Protein AF-A0A2A4TUF0-F1 (afdb_monomer)

Sequence (197 aa):
MECTSKSQLRKQFIDKRNCLTALQIAAASKIIAHTITALTAFQQARHIALYWPCNNEINTLDILASALKLNKKCYLPIISPDDSTLIFQEINSLTPNLPKIRRGIPELLHDPQRTRHASELDLVIVPLLAFDANNIRLGMGAGHYDKTFAFKLTKLQATPTLVGIAHQAQYSNDLLPCDPWDIPLDYIITAQGTYSL

pLDDT: mean 91.23, std 11.03, range [44.66, 98.62]

Structure (mmCIF, N/CA/C/O backbone):
data_AF-A0A2A4TUF0-F1
#
_entry.id   AF-A0A2A4TUF0-F1
#
loop_
_atom_site.group_PDB
_atom_site.id
_atom_site.type_symbol
_atom_site.label_atom_id
_atom_site.label_alt_id
_atom_site.label_comp_id
_atom_site.label_asym_id
_atom_site.label_entity_id
_atom_site.label_seq_id
_atom_site.pdbx_PDB_ins_code
_atom_site.Cartn_x
_atom_site.Cartn_y
_atom_site.Cartn_z
_atom_site.occupancy
_atom_site.B_iso_or_equiv
_atom_site.auth_seq_id
_atom_site.auth_comp_id
_atom_site.auth_asym_id
_atom_site.auth_atom_id
_atom_site.pdbx_PDB_model_num
ATOM 1 N N . MET A 1 1 ? -20.318 19.410 15.898 1.00 44.66 1 MET A N 1
ATOM 2 C CA . MET A 1 1 ? -19.395 18.306 15.567 1.00 44.66 1 MET A CA 1
ATOM 3 C C . MET A 1 1 ? -18.063 18.944 15.235 1.00 44.66 1 MET A C 1
ATOM 5 O O . MET A 1 1 ? -17.994 19.663 14.247 1.00 44.66 1 MET A O 1
ATOM 9 N N . GLU A 1 2 ? -17.061 18.812 16.102 1.00 45.00 2 GLU A N 1
ATOM 10 C CA . GLU A 1 2 ? -15.714 19.297 15.789 1.00 45.00 2 GLU A CA 1
ATOM 11 C C . GLU A 1 2 ? -15.163 18.470 14.626 1.00 45.00 2 GLU A C 1
ATOM 13 O O . GLU A 1 2 ? -15.045 17.248 14.719 1.00 45.00 2 GLU A O 1
ATOM 18 N N . CYS A 1 3 ? -14.877 19.128 13.503 1.00 59.06 3 CYS A N 1
ATOM 19 C CA . CYS A 1 3 ? -14.236 18.480 12.369 1.00 59.06 3 CYS A CA 1
ATOM 20 C C . CYS A 1 3 ? -12.788 18.181 12.773 1.00 59.06 3 CYS A C 1
ATOM 22 O O . CYS A 1 3 ? -11.947 19.081 12.817 1.00 59.06 3 CYS A O 1
ATOM 24 N N . THR A 1 4 ? -12.510 16.933 13.155 1.00 74.06 4 THR A N 1
ATOM 25 C CA . THR A 1 4 ? -11.163 16.527 13.568 1.00 74.06 4 THR A CA 1
ATOM 26 C C . THR A 1 4 ? -10.228 16.660 12.367 1.00 74.06 4 THR A C 1
ATOM 28 O O . THR A 1 4 ? -10.473 16.089 11.305 1.00 74.06 4 THR A O 1
ATOM 31 N N . SER A 1 5 ? -9.147 17.428 12.510 1.00 88.69 5 SER A N 1
ATOM 32 C CA . SER A 1 5 ? -8.218 17.663 11.401 1.00 88.69 5 SER A CA 1
ATOM 33 C C . SER A 1 5 ? -7.517 16.370 10.965 1.00 88.69 5 SER A C 1
ATOM 35 O O . SER A 1 5 ? -7.200 15.507 11.791 1.00 88.69 5 SER A O 1
ATOM 37 N N . LYS A 1 6 ? -7.147 16.268 9.677 1.00 91.06 6 LYS A N 1
ATOM 38 C CA . LYS A 1 6 ? -6.319 15.154 9.165 1.00 91.06 6 LYS A CA 1
ATOM 39 C C . LYS A 1 6 ? -5.042 14.953 9.997 1.00 91.06 6 LYS A C 1
ATOM 41 O O . LYS A 1 6 ? -4.596 13.826 10.165 1.00 91.06 6 LYS A O 1
ATOM 46 N N . SER A 1 7 ? -4.455 16.023 10.542 1.00 92.69 7 SER A N 1
ATOM 47 C CA . SER A 1 7 ? -3.264 15.941 11.403 1.00 92.69 7 SER A CA 1
ATOM 48 C C . SER A 1 7 ? -3.540 15.218 12.730 1.00 92.69 7 SER A C 1
ATOM 50 O O . SER A 1 7 ? -2.796 14.312 13.109 1.00 92.69 7 SER A O 1
ATOM 52 N N . GLN A 1 8 ? -4.643 15.559 13.406 1.00 93.69 8 GLN A N 1
ATOM 53 C CA . GLN A 1 8 ? -5.059 14.898 14.648 1.00 93.69 8 GLN A CA 1
ATOM 54 C C . GLN A 1 8 ? -5.391 13.421 14.415 1.00 93.69 8 GLN A C 1
ATOM 56 O O . GLN A 1 8 ? -4.920 12.569 15.168 1.00 93.69 8 GLN A O 1
ATOM 61 N N . LEU A 1 9 ? -6.111 13.108 13.331 1.00 95.69 9 LEU A N 1
ATOM 62 C CA . LEU A 1 9 ? -6.412 11.724 12.957 1.00 95.69 9 LEU A CA 1
ATOM 63 C C . LEU A 1 9 ? -5.131 10.922 12.694 1.00 95.69 9 LEU A C 1
ATOM 65 O O . LEU A 1 9 ? -4.993 9.808 13.192 1.00 95.69 9 LEU A O 1
ATOM 69 N N . ARG A 1 10 ? -4.146 11.491 11.980 1.00 96.38 10 ARG A N 1
ATOM 70 C CA . ARG A 1 10 ? -2.856 10.813 11.754 1.00 96.38 10 ARG A CA 1
ATOM 71 C C . ARG A 1 10 ? -2.191 10.437 13.069 1.00 96.38 10 ARG A C 1
ATOM 73 O O . ARG A 1 10 ? -1.785 9.290 13.215 1.00 96.38 10 ARG A O 1
ATOM 80 N N . LYS A 1 11 ? -2.116 11.368 14.025 1.00 96.00 11 LYS A N 1
ATOM 81 C CA . LYS A 1 11 ? -1.536 11.095 15.346 1.00 96.00 11 LYS A CA 1
ATOM 82 C C . LYS A 1 11 ? -2.271 9.950 16.048 1.00 96.00 11 LYS A C 1
ATOM 84 O O . LYS A 1 11 ? -1.641 8.971 16.428 1.00 96.00 11 LYS A O 1
ATOM 89 N N . GLN A 1 12 ? -3.599 10.028 16.121 1.00 96.62 12 GLN A N 1
ATOM 90 C CA . GLN A 1 12 ? -4.430 9.005 16.756 1.00 96.62 12 GLN A CA 1
ATOM 91 C C . GLN A 1 12 ? -4.206 7.609 16.156 1.00 96.62 12 GLN A C 1
ATOM 93 O O . GLN A 1 12 ? -4.071 6.629 16.887 1.00 96.62 12 GLN A O 1
ATOM 98 N N . PHE A 1 13 ? -4.180 7.494 14.828 1.00 97.12 13 PHE A N 1
ATOM 99 C CA . PHE A 1 13 ? -4.038 6.199 14.163 1.00 97.12 13 PHE A CA 1
ATOM 100 C C . PHE A 1 13 ? -2.598 5.672 14.152 1.00 97.12 13 PHE A C 1
ATOM 102 O O . PHE A 1 13 ? -2.406 4.456 14.187 1.00 97.12 13 PHE A O 1
ATOM 109 N N . ILE A 1 14 ? -1.593 6.553 14.187 1.00 96.56 14 ILE A N 1
ATOM 110 C CA . ILE A 1 14 ? -0.204 6.163 14.471 1.00 96.56 14 ILE A CA 1
ATOM 111 C C . ILE A 1 14 ? -0.120 5.533 15.864 1.00 96.56 14 ILE A C 1
ATOM 113 O O . ILE A 1 14 ? 0.432 4.442 15.994 1.00 96.56 14 ILE A O 1
ATOM 117 N N . ASP A 1 15 ? -0.721 6.158 16.880 1.00 96.69 15 ASP A N 1
ATOM 118 C CA . ASP A 1 15 ? -0.712 5.637 18.251 1.00 96.69 15 ASP A CA 1
ATOM 119 C C . ASP A 1 15 ? -1.408 4.269 18.328 1.00 96.69 15 ASP A C 1
ATOM 121 O O . ASP A 1 15 ? -0.831 3.311 18.843 1.00 96.69 15 ASP A O 1
ATOM 125 N N . LYS A 1 16 ? -2.590 4.123 17.707 1.00 96.25 16 LYS A N 1
ATOM 126 C CA . LYS A 1 16 ? -3.284 2.824 17.601 1.00 96.25 16 LYS A CA 1
ATOM 127 C C . LYS A 1 16 ? -2.413 1.744 16.951 1.00 96.25 16 LYS A C 1
ATOM 129 O O . LYS A 1 16 ? -2.393 0.614 17.433 1.00 96.25 16 LYS A O 1
ATOM 1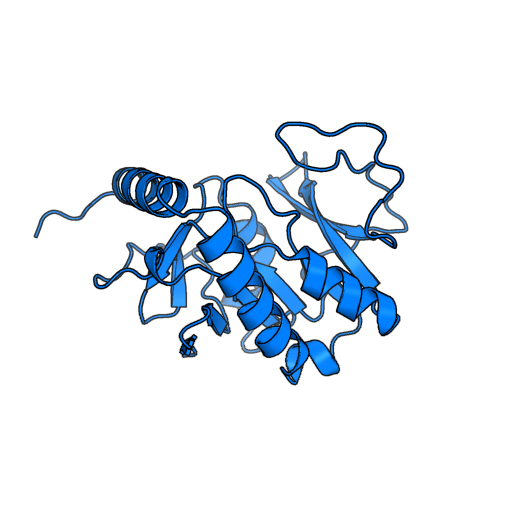34 N N . ARG A 1 17 ? -1.696 2.070 15.868 1.00 96.12 17 ARG A N 1
ATOM 135 C CA . ARG A 1 17 ? -0.807 1.125 15.168 1.00 96.12 17 ARG A CA 1
ATOM 136 C C . ARG A 1 17 ? 0.423 0.771 16.009 1.00 96.12 17 ARG A C 1
ATOM 138 O O . ARG A 1 17 ? 0.865 -0.376 16.000 1.00 96.12 17 ARG A O 1
ATOM 145 N N . ASN A 1 18 ? 0.946 1.722 16.778 1.00 95.88 18 ASN A N 1
ATOM 146 C CA . ASN A 1 18 ? 2.077 1.505 17.680 1.00 95.88 18 ASN A CA 1
ATOM 147 C C . ASN A 1 18 ? 1.715 0.640 18.899 1.00 95.88 18 ASN A C 1
ATOM 149 O O . ASN A 1 18 ? 2.594 -0.024 19.440 1.00 95.88 18 ASN A O 1
ATOM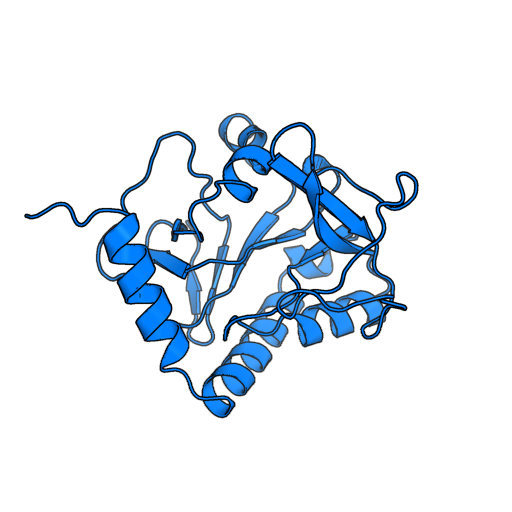 153 N N . CYS A 1 19 ? 0.440 0.585 19.297 1.00 96.69 19 CYS A N 1
ATOM 154 C CA . CYS A 1 19 ? -0.039 -0.312 20.354 1.00 96.69 19 CYS A CA 1
ATOM 155 C C . CYS A 1 19 ? -0.137 -1.790 19.934 1.00 96.69 19 CYS A C 1
ATOM 157 O O . CYS A 1 19 ? -0.413 -2.642 20.780 1.00 96.69 19 CYS A O 1
ATOM 159 N N . LEU A 1 20 ? 0.053 -2.116 18.652 1.00 97.06 20 LEU A N 1
ATOM 160 C CA . LEU A 1 20 ? -0.032 -3.493 18.171 1.00 97.06 20 LEU A CA 1
ATOM 161 C C . LEU A 1 20 ? 1.218 -4.289 18.544 1.00 97.06 20 LEU A C 1
ATOM 163 O O . LEU A 1 20 ? 2.352 -3.862 18.332 1.00 97.06 20 LEU A O 1
ATOM 167 N N . THR A 1 21 ? 0.998 -5.496 19.055 1.00 97.56 21 THR A N 1
ATOM 168 C CA . THR A 1 21 ? 2.074 -6.439 19.366 1.00 97.56 21 THR A CA 1
ATOM 169 C C . THR A 1 21 ? 2.609 -7.109 18.102 1.00 97.56 21 THR A C 1
ATOM 171 O O . THR A 1 21 ? 1.889 -7.291 17.118 1.00 97.56 21 THR A O 1
ATOM 174 N N . ALA A 1 22 ? 3.856 -7.581 18.152 1.00 96.50 22 ALA A N 1
ATOM 175 C CA . ALA A 1 22 ? 4.455 -8.346 17.056 1.00 96.50 22 ALA A CA 1
ATOM 176 C C . ALA A 1 22 ? 3.619 -9.581 16.659 1.00 96.50 22 ALA A C 1
ATOM 178 O O . ALA A 1 22 ? 3.514 -9.893 15.475 1.00 96.50 22 ALA A O 1
ATOM 179 N N . LEU A 1 23 ? 2.973 -10.248 17.627 1.00 97.88 23 LEU A N 1
ATOM 180 C CA . LEU A 1 23 ? 2.087 -11.391 17.373 1.00 97.88 23 LEU A CA 1
ATOM 181 C C . LEU A 1 23 ? 0.824 -10.988 16.606 1.00 97.88 23 LEU A C 1
ATOM 183 O O . LEU A 1 23 ? 0.462 -11.658 15.641 1.00 97.88 23 LEU A O 1
ATOM 187 N N . GLN A 1 24 ? 0.176 -9.885 16.996 1.00 97.81 24 GLN A N 1
ATOM 188 C CA . GLN A 1 24 ? -0.987 -9.358 16.272 1.00 97.81 24 GLN A CA 1
ATOM 189 C C . GLN A 1 24 ? -0.609 -8.966 14.843 1.00 97.81 24 GLN A C 1
ATOM 191 O O . GLN A 1 24 ? -1.329 -9.307 13.905 1.00 97.81 24 GLN A O 1
ATOM 196 N N . ILE A 1 25 ? 0.545 -8.312 14.671 1.00 98.00 25 ILE A N 1
ATOM 197 C CA . ILE A 1 25 ? 1.037 -7.902 13.355 1.00 98.00 25 ILE A CA 1
ATOM 198 C C . ILE A 1 25 ? 1.316 -9.120 12.475 1.00 98.00 25 ILE A C 1
ATOM 200 O O . ILE A 1 25 ? 0.847 -9.168 11.338 1.00 98.00 25 ILE A O 1
ATOM 204 N N . ALA A 1 26 ? 2.030 -10.123 12.990 1.00 97.81 26 ALA A N 1
ATOM 205 C CA . ALA A 1 26 ? 2.350 -11.336 12.244 1.00 97.81 26 ALA A CA 1
ATOM 206 C C . ALA A 1 26 ? 1.089 -12.128 11.858 1.00 97.81 26 ALA A C 1
ATOM 208 O O . ALA A 1 26 ? 0.952 -12.542 10.706 1.00 97.81 26 ALA A O 1
ATOM 209 N N . ALA A 1 27 ? 0.144 -12.294 12.789 1.00 98.25 27 ALA A N 1
ATOM 210 C CA . ALA A 1 27 ? -1.110 -12.998 12.532 1.00 98.25 27 ALA A CA 1
ATOM 211 C C . ALA A 1 27 ? -1.943 -12.296 11.449 1.00 98.25 27 ALA A C 1
ATOM 213 O O . ALA A 1 27 ? -2.374 -12.941 10.492 1.00 98.25 27 ALA A O 1
ATOM 214 N N . ALA A 1 28 ? -2.115 -10.974 11.561 1.00 98.31 28 ALA A N 1
ATOM 215 C CA . ALA A 1 28 ? -2.852 -10.197 10.571 1.00 98.31 28 ALA A CA 1
ATOM 216 C C . ALA A 1 28 ? -2.171 -10.238 9.198 1.00 98.31 28 ALA A C 1
ATOM 218 O O . ALA A 1 28 ? -2.835 -10.473 8.191 1.00 98.31 28 ALA A O 1
ATOM 219 N N . SER A 1 29 ? -0.844 -10.090 9.157 1.00 98.38 29 SER A N 1
ATOM 220 C CA . SER A 1 29 ? -0.075 -10.115 7.907 1.00 98.38 29 SER A CA 1
ATOM 221 C C . SER A 1 29 ? -0.211 -11.442 7.170 1.00 98.38 29 SER A C 1
ATOM 223 O O . SER A 1 29 ? -0.438 -11.447 5.964 1.00 98.38 29 SER A O 1
ATOM 225 N N . LYS A 1 30 ? -0.169 -12.566 7.894 1.00 98.38 30 LYS A N 1
ATOM 226 C CA . LYS A 1 30 ? -0.344 -13.898 7.305 1.00 98.38 30 LYS A CA 1
ATOM 227 C C . LYS A 1 30 ? -1.737 -14.089 6.701 1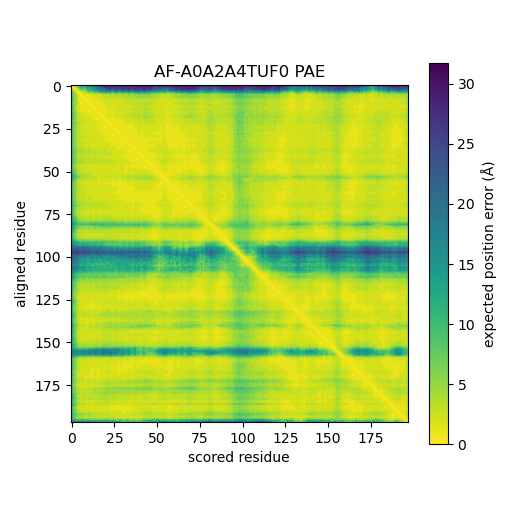.00 98.38 30 LYS A C 1
ATOM 229 O O . LYS A 1 30 ? -1.856 -14.610 5.594 1.00 98.38 30 LYS A O 1
ATOM 234 N N . ILE A 1 31 ? -2.785 -13.668 7.415 1.00 98.56 31 ILE A N 1
ATOM 235 C CA . ILE A 1 31 ? -4.170 -13.756 6.925 1.00 98.56 31 ILE A CA 1
ATOM 236 C C . ILE A 1 31 ? -4.331 -12.897 5.671 1.00 98.56 31 ILE A C 1
ATOM 238 O O . ILE A 1 31 ? -4.800 -13.383 4.647 1.00 98.56 31 ILE A O 1
ATOM 242 N N . ILE A 1 32 ? -3.877 -11.645 5.725 1.00 98.62 32 ILE A N 1
ATOM 243 C CA . ILE A 1 32 ? -3.976 -10.717 4.597 1.00 98.62 32 ILE A CA 1
ATOM 244 C C . ILE A 1 32 ? -3.182 -11.230 3.394 1.00 98.62 32 ILE A C 1
ATOM 246 O O . ILE A 1 32 ? -3.684 -11.163 2.277 1.00 98.62 32 ILE A O 1
ATOM 250 N N . ALA A 1 33 ? -1.987 -11.792 3.590 1.00 98.50 33 ALA A N 1
ATOM 251 C CA . ALA A 1 33 ? -1.214 -12.375 2.498 1.00 98.50 33 ALA A CA 1
ATOM 252 C C . ALA A 1 33 ? -1.970 -13.521 1.810 1.00 98.50 33 ALA A C 1
ATOM 254 O O . ALA A 1 33 ? -2.001 -13.591 0.579 1.00 98.50 33 ALA A O 1
ATOM 255 N N . HIS A 1 34 ? -2.638 -14.382 2.581 1.00 98.19 34 HIS A N 1
ATOM 256 C CA . HIS A 1 34 ? -3.491 -15.428 2.023 1.00 98.19 34 HIS A CA 1
ATOM 257 C C . HIS A 1 34 ? -4.669 -14.844 1.228 1.00 98.19 34 HIS A C 1
ATOM 259 O O . HIS A 1 34 ? -4.883 -15.233 0.082 1.00 98.19 34 HIS A O 1
ATOM 265 N N . THR A 1 35 ? -5.376 -13.857 1.783 1.00 98.19 35 THR A N 1
ATOM 266 C CA . THR A 1 35 ? -6.494 -13.193 1.098 1.00 98.19 35 THR A CA 1
ATOM 267 C C . THR A 1 35 ? -6.048 -12.528 -0.204 1.00 98.19 35 THR A C 1
ATOM 269 O O . THR A 1 35 ? -6.652 -12.761 -1.246 1.00 98.19 35 THR A O 1
ATOM 272 N N . ILE A 1 36 ? -4.958 -11.751 -0.174 1.00 98.06 36 ILE A N 1
ATOM 273 C CA . ILE A 1 36 ? -4.409 -11.058 -1.348 1.00 98.06 36 ILE A CA 1
ATOM 274 C C . ILE A 1 36 ? -4.029 -12.055 -2.433 1.00 98.06 36 ILE A C 1
ATOM 276 O O . ILE A 1 36 ? -4.400 -11.874 -3.589 1.00 98.06 36 ILE A O 1
ATOM 280 N N . THR A 1 37 ? -3.307 -13.115 -2.068 1.00 97.88 37 THR A N 1
ATOM 281 C CA . THR A 1 37 ? -2.861 -14.111 -3.046 1.00 97.88 37 THR A CA 1
ATOM 282 C C . THR A 1 37 ? -4.024 -14.881 -3.663 1.00 97.88 37 THR A C 1
ATOM 284 O O . THR A 1 37 ? -3.880 -15.357 -4.781 1.00 97.88 37 THR A O 1
ATOM 287 N N . ALA A 1 38 ? -5.189 -14.955 -3.019 1.00 97.31 38 ALA A N 1
ATOM 288 C CA . ALA A 1 38 ? -6.387 -15.568 -3.590 1.00 97.31 38 ALA A CA 1
ATOM 289 C C . ALA A 1 38 ? -7.180 -14.645 -4.541 1.00 97.31 38 ALA A C 1
ATOM 291 O O . ALA A 1 38 ? -8.030 -15.134 -5.284 1.00 97.31 38 ALA A O 1
ATOM 292 N N . LEU A 1 39 ? -6.924 -13.331 -4.555 1.00 96.44 39 LEU A N 1
ATOM 293 C CA . LEU A 1 39 ? -7.673 -12.391 -5.396 1.00 96.44 39 LEU A CA 1
ATOM 294 C C . LEU A 1 39 ? -7.436 -12.633 -6.888 1.00 96.44 39 LEU A C 1
ATOM 296 O O . LEU A 1 39 ? -6.294 -12.766 -7.332 1.00 96.44 39 LEU A O 1
ATOM 300 N N . THR A 1 40 ? -8.496 -12.518 -7.692 1.00 96.25 40 THR A N 1
ATOM 301 C CA . THR A 1 40 ? -8.395 -12.509 -9.162 1.00 96.25 40 THR A CA 1
ATOM 302 C C . THR A 1 40 ? -7.410 -11.447 -9.654 1.00 96.25 40 THR A C 1
ATOM 304 O O . THR A 1 40 ? -6.574 -11.745 -10.505 1.00 96.25 40 THR A O 1
ATOM 307 N N . ALA A 1 41 ? -7.439 -10.245 -9.064 1.00 96.00 41 ALA A N 1
ATOM 308 C CA . ALA A 1 41 ? -6.509 -9.164 -9.392 1.00 96.00 41 ALA A CA 1
ATOM 309 C C . ALA A 1 41 ? -5.041 -9.572 -9.174 1.00 96.00 41 ALA A C 1
ATOM 311 O O . ALA A 1 41 ? -4.193 -9.311 -10.022 1.00 96.00 41 ALA A O 1
ATOM 312 N N . PHE A 1 42 ? -4.731 -10.284 -8.083 1.00 98.25 42 PHE A N 1
ATOM 313 C CA . PHE A 1 42 ? -3.382 -10.802 -7.842 1.00 98.25 42 PHE A CA 1
ATOM 314 C C . PHE A 1 42 ? -3.022 -11.926 -8.813 1.00 98.25 42 PHE A C 1
ATOM 316 O O . PHE A 1 42 ? -1.921 -11.942 -9.368 1.00 98.25 42 PHE A O 1
ATOM 323 N N . GLN A 1 43 ? -3.939 -12.867 -9.037 1.00 98.19 43 GLN A N 1
ATOM 324 C CA . GLN A 1 43 ? -3.714 -14.014 -9.914 1.00 98.19 43 GLN A CA 1
ATOM 325 C C . GLN A 1 43 ? -3.420 -13.580 -11.354 1.00 98.19 43 GLN A C 1
ATOM 327 O O . GLN A 1 43 ? -2.470 -14.083 -11.957 1.00 98.19 43 GLN A O 1
ATOM 332 N N . GLN A 1 44 ? -4.146 -12.583 -11.861 1.00 97.50 44 GLN A N 1
ATOM 333 C CA . GLN A 1 44 ? -3.985 -12.052 -13.216 1.00 97.50 44 GLN A CA 1
ATOM 334 C C . GLN A 1 44 ? -2.823 -11.057 -13.357 1.00 97.50 44 GLN A C 1
ATOM 336 O O . GLN A 1 44 ? -2.259 -10.946 -14.446 1.00 97.50 44 GLN A O 1
ATOM 341 N N . ALA A 1 45 ? -2.428 -10.371 -12.279 1.00 98.19 45 ALA A N 1
ATOM 342 C CA . ALA A 1 45 ? -1.352 -9.386 -12.320 1.00 98.19 45 ALA A CA 1
ATOM 343 C C . ALA A 1 45 ? 0.002 -10.000 -12.707 1.00 98.19 45 ALA A C 1
ATOM 345 O O . ALA A 1 45 ? 0.425 -11.035 -12.178 1.00 98.19 45 ALA A O 1
ATOM 346 N N . ARG A 1 46 ? 0.720 -9.321 -13.600 1.00 98.12 46 ARG A N 1
ATOM 347 C CA . ARG A 1 46 ? 2.112 -9.613 -13.965 1.00 98.12 46 ARG A CA 1
ATOM 348 C C . ARG A 1 46 ? 3.069 -8.641 -13.289 1.00 98.12 46 ARG A C 1
ATOM 350 O O . ARG A 1 46 ? 4.155 -9.063 -12.905 1.00 98.12 46 ARG A O 1
ATOM 357 N N . HIS A 1 47 ? 2.654 -7.388 -13.117 1.00 98.25 47 HIS A N 1
ATOM 358 C CA . HIS A 1 47 ? 3.415 -6.314 -12.489 1.00 98.25 47 HIS A CA 1
ATOM 359 C C . HIS A 1 47 ? 2.719 -5.862 -11.202 1.00 98.25 47 HIS A C 1
ATOM 361 O O . HIS A 1 47 ? 1.652 -5.245 -11.238 1.00 98.25 47 HIS A O 1
ATOM 367 N N . ILE A 1 48 ? 3.324 -6.184 -10.059 1.00 98.56 48 ILE A N 1
ATOM 368 C CA . ILE A 1 48 ? 2.771 -5.907 -8.731 1.00 98.56 48 ILE A CA 1
ATOM 369 C C . ILE A 1 48 ? 3.695 -4.949 -7.990 1.00 98.56 48 ILE A C 1
ATOM 371 O O . ILE A 1 48 ? 4.861 -5.267 -7.764 1.00 98.56 48 ILE A O 1
ATOM 375 N N . ALA A 1 49 ? 3.175 -3.804 -7.560 1.00 98.38 49 ALA A N 1
ATOM 376 C CA . ALA A 1 49 ? 3.886 -2.945 -6.622 1.00 98.38 49 ALA A CA 1
ATOM 377 C C . ALA A 1 49 ? 3.412 -3.165 -5.187 1.00 98.38 49 ALA A C 1
ATOM 379 O O . ALA A 1 49 ? 2.230 -3.381 -4.922 1.00 98.38 49 ALA A O 1
ATOM 380 N N . LEU A 1 50 ? 4.348 -3.078 -4.252 1.00 97.69 50 LEU A N 1
ATOM 381 C CA . LEU A 1 50 ? 4.107 -3.193 -2.822 1.00 97.69 50 LEU A CA 1
ATOM 382 C C . LEU A 1 50 ? 5.106 -2.326 -2.061 1.00 97.69 50 LEU A C 1
ATOM 384 O O . LEU A 1 50 ? 6.215 -2.081 -2.524 1.00 97.69 50 LEU A O 1
ATOM 388 N N . TYR A 1 51 ? 4.708 -1.819 -0.900 1.00 95.12 51 TYR A N 1
ATOM 389 C CA . TYR A 1 51 ? 5.631 -1.100 -0.028 1.00 95.12 51 TYR A CA 1
ATOM 390 C C . TYR A 1 51 ? 6.513 -2.085 0.742 1.00 95.12 51 TYR A C 1
ATOM 392 O O . TYR A 1 51 ? 6.120 -3.228 0.986 1.00 95.12 51 TYR A O 1
ATOM 400 N N . TRP A 1 52 ? 7.695 -1.629 1.153 1.00 92.88 52 TRP A N 1
ATOM 401 C CA . TRP A 1 52 ? 8.490 -2.351 2.140 1.00 92.88 52 TRP A CA 1
ATOM 402 C C . TRP A 1 52 ? 7.973 -2.017 3.543 1.00 92.88 52 TRP A C 1
ATOM 404 O O . TRP A 1 52 ? 7.913 -0.830 3.877 1.00 92.88 52 TRP A O 1
ATOM 414 N N . PRO A 1 53 ? 7.584 -3.010 4.359 1.00 91.94 53 PRO A N 1
ATOM 415 C CA . PRO A 1 53 ? 6.858 -2.743 5.591 1.00 91.94 53 PRO A CA 1
ATOM 416 C C . PRO A 1 53 ? 7.767 -2.104 6.640 1.00 91.94 53 PRO A C 1
ATOM 418 O O . PRO A 1 53 ? 8.864 -2.595 6.914 1.00 91.94 53 PRO A O 1
ATOM 421 N N . CYS A 1 54 ? 7.300 -1.024 7.262 1.00 90.31 54 CYS A N 1
ATOM 422 C CA . CYS A 1 54 ? 7.967 -0.401 8.405 1.00 90.31 54 CYS A CA 1
ATOM 423 C C . CYS A 1 54 ? 6.948 0.094 9.446 1.00 90.31 54 CYS A C 1
ATOM 425 O O . CYS A 1 54 ? 5.747 0.081 9.213 1.00 90.31 54 CYS A O 1
ATOM 427 N N . ASN A 1 55 ? 7.406 0.525 10.627 1.00 91.06 55 ASN A N 1
ATOM 428 C CA . ASN A 1 55 ? 6.562 1.202 11.629 1.00 91.06 55 ASN A CA 1
ATOM 429 C C . ASN A 1 55 ? 5.241 0.473 11.972 1.00 91.06 55 ASN A C 1
ATOM 431 O O . ASN A 1 55 ? 4.174 1.096 11.978 1.00 91.06 55 ASN A O 1
ATOM 435 N N . ASN A 1 56 ? 5.319 -0.837 12.236 1.00 95.00 56 ASN A N 1
ATOM 436 C CA . ASN A 1 56 ? 4.185 -1.713 12.570 1.00 95.00 56 ASN A CA 1
ATOM 437 C C . ASN A 1 56 ? 3.093 -1.807 11.485 1.00 95.00 56 ASN A C 1
ATOM 439 O O . ASN A 1 56 ? 1.943 -2.145 11.774 1.00 95.00 56 ASN A O 1
ATOM 443 N N . GLU A 1 57 ? 3.432 -1.521 10.229 1.00 96.56 57 GLU A N 1
ATOM 444 C CA . GLU A 1 57 ? 2.575 -1.817 9.080 1.00 96.56 57 GLU A CA 1
ATOM 445 C C . GLU A 1 57 ? 2.304 -3.318 8.931 1.00 96.56 57 GLU A C 1
ATOM 447 O O . GLU A 1 57 ? 2.999 -4.161 9.504 1.00 96.56 57 GLU A O 1
ATOM 452 N N . ILE A 1 58 ? 1.281 -3.653 8.141 1.00 97.94 58 ILE A N 1
ATOM 453 C CA . ILE A 1 58 ? 1.102 -5.028 7.681 1.00 97.94 58 ILE A CA 1
ATOM 454 C C . ILE A 1 58 ? 2.344 -5.440 6.892 1.00 97.94 58 ILE A C 1
ATOM 456 O O . ILE A 1 58 ? 2.820 -4.722 6.016 1.00 97.94 58 ILE A O 1
ATOM 460 N N . ASN A 1 59 ? 2.874 -6.617 7.204 1.00 96.44 59 ASN A N 1
ATOM 461 C CA . ASN A 1 59 ? 4.041 -7.144 6.530 1.00 96.44 59 ASN A CA 1
ATOM 462 C C . ASN A 1 59 ? 3.653 -7.679 5.141 1.00 96.44 59 ASN A C 1
ATOM 464 O O . ASN A 1 59 ? 2.916 -8.655 5.017 1.00 96.44 59 ASN A O 1
ATOM 468 N N . THR A 1 60 ? 4.168 -7.040 4.091 1.00 97.12 60 THR A N 1
ATOM 469 C CA . THR A 1 60 ? 3.939 -7.407 2.685 1.00 97.12 60 THR A CA 1
ATOM 470 C C . THR A 1 60 ? 4.905 -8.471 2.161 1.00 97.12 60 THR A C 1
ATOM 472 O O . THR A 1 60 ? 4.749 -8.920 1.025 1.00 97.12 60 THR A O 1
ATOM 475 N N . LEU A 1 61 ? 5.902 -8.900 2.943 1.00 95.31 61 LEU A N 1
ATOM 476 C CA . LEU A 1 61 ? 6.963 -9.787 2.458 1.00 95.31 61 LEU A CA 1
ATOM 477 C C . LEU A 1 61 ? 6.448 -11.180 2.080 1.00 95.31 61 LEU A C 1
ATOM 479 O O . LEU A 1 61 ? 6.950 -11.758 1.121 1.00 95.31 61 LEU A O 1
ATOM 483 N N . ASP A 1 62 ? 5.403 -11.686 2.738 1.00 96.69 62 ASP A N 1
ATOM 484 C CA . ASP A 1 62 ? 4.768 -12.958 2.357 1.00 96.69 62 ASP A CA 1
ATOM 485 C C . ASP A 1 62 ? 4.020 -12.849 1.012 1.00 96.69 62 ASP A C 1
ATOM 487 O O . ASP A 1 62 ? 4.003 -13.794 0.213 1.00 96.69 62 ASP A O 1
ATOM 491 N N . ILE A 1 63 ? 3.449 -11.673 0.715 1.00 98.19 63 ILE A N 1
ATOM 492 C CA . ILE A 1 63 ? 2.829 -11.369 -0.586 1.00 98.19 63 ILE A CA 1
ATOM 493 C C . ILE A 1 63 ? 3.915 -11.312 -1.661 1.00 98.19 63 ILE A C 1
ATOM 495 O O . ILE A 1 63 ? 3.785 -11.948 -2.708 1.00 98.19 63 ILE A O 1
ATOM 499 N N . LEU A 1 64 ? 5.010 -10.596 -1.384 1.00 97.31 64 LEU A N 1
ATOM 500 C CA . LEU A 1 64 ? 6.171 -10.503 -2.266 1.00 97.31 64 LEU A CA 1
ATOM 501 C C . LEU A 1 64 ? 6.767 -11.887 -2.558 1.00 97.31 64 LEU A C 1
ATOM 503 O O . LEU A 1 64 ? 6.992 -12.224 -3.718 1.00 97.31 64 LEU A O 1
ATOM 507 N N . ALA A 1 65 ? 6.970 -12.713 -1.530 1.00 96.75 65 ALA A N 1
ATOM 508 C CA . ALA A 1 65 ? 7.496 -14.070 -1.665 1.00 96.75 65 ALA A CA 1
ATOM 509 C C . ALA A 1 65 ? 6.616 -14.920 -2.588 1.00 96.75 65 ALA A C 1
ATOM 511 O O . ALA A 1 65 ? 7.112 -15.602 -3.487 1.00 96.75 65 ALA A O 1
ATOM 512 N N . SER A 1 66 ? 5.299 -14.836 -2.397 1.00 97.75 66 SER A N 1
ATOM 513 C CA . SER A 1 66 ? 4.317 -15.547 -3.216 1.00 97.75 66 SER A CA 1
ATOM 514 C C . SER A 1 66 ? 4.327 -15.062 -4.667 1.00 97.75 66 SER A C 1
ATOM 516 O O . SER A 1 66 ? 4.305 -15.876 -5.588 1.00 97.75 66 SER A O 1
ATOM 518 N N . ALA A 1 67 ? 4.411 -13.749 -4.888 1.00 98.19 67 ALA A N 1
ATOM 519 C CA . ALA A 1 67 ? 4.464 -13.163 -6.223 1.00 98.19 67 ALA A CA 1
ATOM 520 C C . ALA A 1 67 ? 5.740 -13.568 -6.980 1.00 98.19 67 ALA A C 1
ATOM 522 O O . ALA A 1 67 ? 5.654 -14.015 -8.126 1.00 98.19 67 ALA A O 1
ATOM 523 N N . LEU A 1 68 ? 6.904 -13.501 -6.325 1.00 96.44 68 LEU A N 1
ATOM 524 C CA . LEU A 1 68 ? 8.184 -13.930 -6.898 1.00 96.44 68 LEU A CA 1
ATOM 525 C C . LEU A 1 68 ? 8.188 -15.429 -7.227 1.00 96.44 68 LEU A C 1
ATOM 527 O O . LEU A 1 68 ? 8.625 -15.811 -8.309 1.00 96.44 68 LEU A O 1
ATOM 531 N N . LYS A 1 69 ? 7.637 -16.279 -6.347 1.00 96.94 69 LYS A N 1
ATOM 532 C CA . LYS A 1 69 ? 7.495 -17.726 -6.597 1.00 96.94 69 LYS A CA 1
ATOM 533 C C . LYS A 1 69 ? 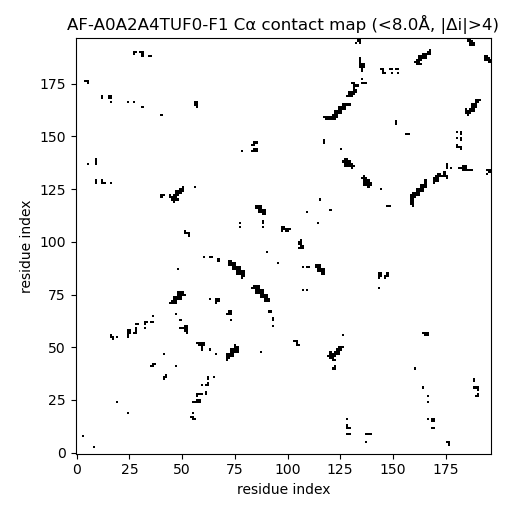6.643 -18.030 -7.836 1.00 96.94 69 LYS A C 1
ATOM 535 O O . LYS A 1 69 ? 6.869 -19.034 -8.504 1.00 96.94 69 LYS A O 1
ATOM 540 N N . LEU A 1 70 ? 5.680 -17.164 -8.146 1.00 97.31 70 LEU A N 1
ATOM 541 C CA . LEU A 1 70 ? 4.831 -17.248 -9.337 1.00 97.31 70 LEU A CA 1
ATOM 542 C C . LEU A 1 70 ? 5.430 -16.524 -10.558 1.00 97.31 70 LEU A C 1
ATOM 544 O O . LEU A 1 70 ? 4.723 -16.309 -11.539 1.00 97.31 70 LEU A O 1
ATOM 548 N N . ASN A 1 71 ? 6.714 -16.149 -10.517 1.00 97.00 71 ASN A N 1
ATOM 549 C CA . ASN A 1 71 ? 7.427 -15.427 -11.577 1.00 97.00 71 ASN A CA 1
ATOM 550 C C . ASN A 1 71 ? 6.796 -14.073 -11.959 1.00 97.00 71 ASN A C 1
ATOM 552 O O . ASN A 1 71 ? 6.973 -13.593 -13.081 1.00 97.00 71 ASN A O 1
ATOM 556 N N . LYS A 1 72 ? 6.068 -13.437 -11.035 1.00 98.06 72 LYS A N 1
ATOM 557 C CA . LYS A 1 72 ? 5.526 -12.088 -11.231 1.00 98.06 72 LYS A CA 1
ATOM 558 C C . LYS A 1 72 ? 6.629 -11.050 -11.023 1.00 98.06 72 LYS A C 1
ATOM 560 O O . LYS A 1 72 ? 7.526 -11.223 -10.196 1.00 98.06 72 LYS A O 1
ATOM 565 N N . LYS A 1 73 ? 6.549 -9.943 -11.756 1.00 97.62 73 LYS A N 1
ATOM 566 C CA . LYS A 1 73 ? 7.443 -8.795 -11.606 1.00 97.62 73 LYS A CA 1
ATOM 567 C C . LYS A 1 73 ? 6.980 -7.948 -10.429 1.00 97.62 73 LYS A C 1
ATOM 569 O O . LYS A 1 73 ? 5.839 -7.494 -10.404 1.00 97.62 73 LYS A O 1
ATOM 574 N N . CYS A 1 74 ? 7.861 -7.766 -9.453 1.00 97.50 74 CYS A N 1
ATOM 575 C CA . CYS A 1 74 ? 7.548 -7.071 -8.212 1.00 97.50 74 CYS A CA 1
ATOM 576 C C . CYS A 1 74 ? 8.295 -5.747 -8.141 1.00 97.50 74 CYS A C 1
ATOM 578 O O . CYS A 1 74 ? 9.448 -5.669 -8.560 1.00 97.50 74 CYS A O 1
ATOM 580 N N . TYR A 1 75 ? 7.655 -4.722 -7.590 1.00 96.75 75 TYR A N 1
ATOM 581 C CA . TYR A 1 75 ? 8.200 -3.373 -7.553 1.00 96.75 75 TYR A CA 1
ATOM 582 C C . TYR A 1 75 ? 8.032 -2.738 -6.177 1.00 96.75 75 TYR A C 1
ATOM 584 O O . TYR A 1 75 ? 7.008 -2.931 -5.521 1.00 96.75 75 TYR A O 1
ATOM 592 N N . LEU A 1 76 ? 9.012 -1.935 -5.771 1.00 95.25 76 LEU A N 1
ATOM 593 C CA . LEU A 1 76 ? 8.893 -1.054 -4.612 1.00 95.25 76 LEU A CA 1
ATOM 594 C C . LEU A 1 76 ? 8.775 0.406 -5.074 1.00 95.25 76 LEU A C 1
ATOM 596 O O . LEU A 1 76 ? 9.423 0.793 -6.052 1.00 95.25 76 LEU A O 1
ATOM 600 N N . PRO A 1 77 ? 7.977 1.231 -4.380 1.00 94.62 77 PRO A N 1
ATOM 601 C CA . PRO A 1 77 ? 7.872 2.649 -4.681 1.00 94.62 77 PRO A CA 1
ATOM 602 C C . PRO A 1 77 ? 9.143 3.400 -4.257 1.00 94.62 77 PRO A C 1
ATOM 604 O O . PRO A 1 77 ? 9.618 3.258 -3.130 1.00 94.62 77 PRO A O 1
ATOM 607 N N . ILE A 1 78 ? 9.645 4.257 -5.141 1.00 91.94 78 ILE A N 1
ATOM 608 C CA . ILE A 1 78 ? 10.672 5.266 -4.878 1.00 91.94 78 ILE A CA 1
ATOM 609 C C . ILE A 1 78 ? 10.048 6.633 -5.153 1.00 91.94 78 ILE A C 1
ATOM 611 O O . ILE A 1 78 ? 9.317 6.809 -6.127 1.00 91.94 78 ILE A O 1
ATOM 615 N N . ILE A 1 79 ? 10.327 7.606 -4.289 1.00 91.25 79 ILE A N 1
ATOM 616 C CA . ILE A 1 79 ? 9.861 8.979 -4.485 1.00 91.25 79 ILE A CA 1
ATOM 617 C C . ILE A 1 79 ? 10.698 9.618 -5.596 1.00 91.25 79 ILE A C 1
ATOM 619 O O . ILE A 1 79 ? 11.919 9.709 -5.476 1.00 91.25 79 ILE A O 1
ATOM 623 N N . SER A 1 80 ? 10.028 10.070 -6.651 1.00 89.44 80 SER A N 1
ATOM 624 C CA . SER A 1 80 ? 10.613 10.881 -7.713 1.00 89.44 80 SER A CA 1
ATOM 625 C C . SER A 1 80 ? 11.116 12.211 -7.132 1.00 89.44 80 SER A C 1
ATOM 627 O O . SER A 1 80 ? 10.341 12.905 -6.457 1.00 89.44 80 SER A O 1
ATOM 629 N N . PRO A 1 81 ? 12.389 12.587 -7.361 1.00 83.62 81 PRO A N 1
ATOM 630 C CA . PRO A 1 81 ? 12.935 13.849 -6.870 1.00 83.62 81 PRO A CA 1
ATOM 631 C C . PRO A 1 81 ? 12.312 15.072 -7.558 1.00 83.62 81 PRO A C 1
ATOM 633 O O . PRO A 1 81 ? 12.333 16.156 -6.978 1.00 83.62 81 PRO A O 1
ATOM 636 N N . ASP A 1 82 ? 11.737 14.899 -8.750 1.00 86.12 82 ASP A N 1
ATOM 637 C CA . ASP A 1 82 ? 11.307 16.008 -9.603 1.00 86.12 82 ASP A CA 1
ATOM 638 C C . ASP A 1 82 ? 9.926 16.552 -9.212 1.00 86.12 82 ASP A C 1
ATOM 640 O O . ASP A 1 82 ? 9.714 17.762 -9.148 1.00 86.12 82 ASP A O 1
ATOM 644 N N . ASP A 1 83 ? 8.974 15.664 -8.920 1.00 90.38 83 ASP A N 1
ATOM 645 C CA . ASP A 1 83 ? 7.558 16.017 -8.739 1.00 90.38 83 ASP A CA 1
ATOM 646 C C . ASP A 1 83 ? 6.916 15.383 -7.492 1.00 90.38 83 ASP A C 1
ATOM 648 O O . ASP A 1 83 ? 5.730 15.588 -7.202 1.00 90.38 83 ASP A O 1
ATOM 652 N N . SER A 1 84 ? 7.702 14.642 -6.701 1.00 90.50 84 SER A N 1
ATOM 653 C CA . SER A 1 84 ? 7.222 13.877 -5.547 1.00 90.50 84 SER A CA 1
ATOM 654 C C . SER A 1 84 ? 6.154 12.826 -5.888 1.00 90.50 84 SER A C 1
ATOM 656 O O . SER A 1 84 ? 5.397 12.428 -4.997 1.00 90.50 84 SER A O 1
ATOM 658 N N . THR A 1 85 ? 6.051 12.374 -7.138 1.00 95.31 85 THR A N 1
ATOM 659 C CA . THR A 1 85 ? 5.292 11.162 -7.480 1.00 95.31 85 THR A CA 1
ATOM 660 C C . THR A 1 85 ? 6.099 9.912 -7.127 1.00 95.31 85 THR A C 1
ATOM 662 O O . THR A 1 85 ? 7.229 9.993 -6.642 1.00 95.31 85 THR A O 1
ATOM 665 N N . LEU A 1 86 ? 5.504 8.736 -7.297 1.00 95.94 86 LEU A N 1
ATOM 666 C CA . LEU A 1 86 ? 6.168 7.456 -7.119 1.00 95.94 86 LEU A CA 1
ATOM 667 C C . LEU A 1 86 ? 6.531 6.871 -8.481 1.00 95.94 86 LEU A C 1
ATOM 669 O O . LEU A 1 86 ? 5.679 6.701 -9.354 1.00 95.94 86 LEU A O 1
ATOM 673 N N . ILE A 1 87 ? 7.794 6.491 -8.604 1.00 95.25 87 ILE A N 1
ATOM 674 C CA . ILE A 1 87 ? 8.285 5.573 -9.626 1.00 95.25 87 ILE A CA 1
ATOM 675 C C . ILE A 1 87 ? 8.498 4.205 -8.981 1.00 95.25 87 ILE A C 1
ATOM 677 O O . ILE A 1 87 ? 8.804 4.102 -7.793 1.00 95.25 87 ILE A O 1
ATOM 681 N N . PHE A 1 88 ? 8.313 3.134 -9.741 1.00 96.12 88 PHE A N 1
ATOM 682 C CA . PHE A 1 88 ? 8.282 1.784 -9.189 1.00 96.12 88 PHE A CA 1
ATOM 683 C C . PHE A 1 88 ? 9.486 1.001 -9.684 1.00 96.12 88 PHE A C 1
ATOM 685 O O . PHE A 1 88 ? 9.578 0.687 -10.865 1.00 96.12 88 PHE A O 1
ATOM 692 N N . GLN A 1 89 ? 10.420 0.701 -8.785 1.00 94.56 89 GLN A N 1
ATOM 693 C CA . GLN A 1 89 ? 11.674 0.016 -9.093 1.00 94.56 89 GLN A CA 1
ATOM 694 C C . GLN A 1 89 ? 11.528 -1.489 -8.894 1.00 94.56 89 GLN A C 1
ATOM 696 O O . GLN A 1 89 ? 11.110 -1.938 -7.826 1.00 94.56 89 GLN A O 1
ATOM 701 N N . GLU A 1 90 ? 11.895 -2.268 -9.911 1.00 94.31 90 GLU A N 1
ATOM 702 C CA . GLU A 1 90 ? 11.804 -3.725 -9.866 1.00 94.31 90 GLU A CA 1
ATOM 703 C C . GLU A 1 90 ? 12.724 -4.301 -8.785 1.00 94.31 90 GLU A C 1
ATOM 705 O O . GLU A 1 90 ? 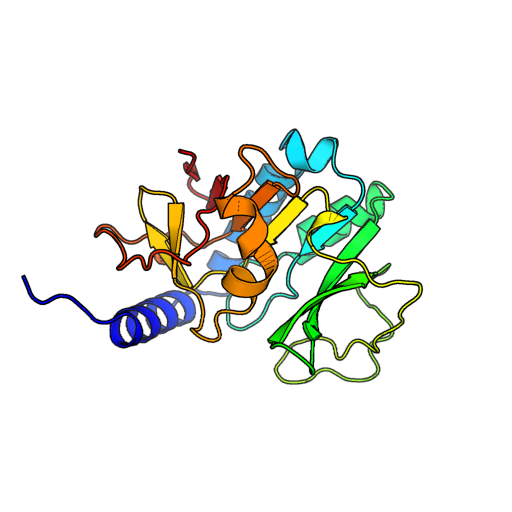13.912 -3.971 -8.699 1.00 94.31 90 GLU A O 1
ATOM 710 N N . ILE A 1 91 ? 12.183 -5.248 -8.028 1.00 91.19 91 ILE A N 1
ATOM 711 C CA . ILE A 1 91 ? 12.908 -6.121 -7.115 1.00 91.19 91 ILE A CA 1
ATOM 712 C C . ILE A 1 91 ? 12.701 -7.580 -7.525 1.00 91.19 91 ILE A C 1
ATOM 714 O O . ILE A 1 91 ? 11.639 -7.979 -7.996 1.00 91.19 91 ILE A O 1
ATOM 718 N N . ASN A 1 92 ? 13.739 -8.389 -7.346 1.00 84.44 92 ASN A N 1
ATOM 719 C CA . ASN A 1 92 ? 13.758 -9.798 -7.747 1.00 84.44 92 ASN A CA 1
ATOM 720 C C . ASN A 1 92 ? 14.074 -10.750 -6.583 1.00 84.44 92 ASN A C 1
ATOM 722 O O . ASN A 1 92 ? 14.242 -11.946 -6.799 1.00 84.44 92 ASN A O 1
ATOM 726 N N . SER A 1 93 ? 14.181 -10.229 -5.360 1.00 81.00 93 SER A N 1
ATOM 727 C CA . SER A 1 93 ? 14.547 -10.997 -4.175 1.00 81.00 93 SER A CA 1
ATOM 728 C C . SER A 1 93 ? 13.907 -10.405 -2.922 1.00 81.00 93 SER A C 1
ATOM 730 O O . SER A 1 93 ? 13.703 -9.193 -2.834 1.00 81.00 93 SER A O 1
ATOM 732 N N . LEU A 1 94 ? 13.634 -11.270 -1.942 1.00 76.50 94 LEU A N 1
ATOM 733 C CA . LEU A 1 94 ? 13.261 -10.895 -0.572 1.00 76.50 94 LEU A CA 1
ATOM 734 C C . LEU A 1 94 ? 14.431 -10.284 0.202 1.00 76.50 94 LEU A C 1
ATOM 736 O O . LEU A 1 94 ? 14.233 -9.559 1.168 1.00 76.50 94 LEU A O 1
ATOM 740 N N . THR A 1 95 ? 15.651 -10.560 -0.241 1.00 68.25 95 THR A N 1
ATOM 741 C CA . THR A 1 95 ? 16.880 -9.917 0.212 1.00 68.25 95 THR A CA 1
ATOM 742 C C . THR A 1 95 ? 17.526 -9.300 -1.019 1.00 68.25 95 THR A C 1
ATOM 744 O O . THR A 1 95 ? 18.452 -9.890 -1.590 1.00 68.25 95 THR A O 1
ATOM 747 N N . PRO A 1 96 ? 17.008 -8.171 -1.535 1.00 60.59 96 PRO A N 1
ATOM 748 C CA . PRO A 1 96 ? 17.714 -7.501 -2.609 1.00 60.59 96 PRO A CA 1
ATOM 749 C C . PRO A 1 96 ? 19.117 -7.154 -2.087 1.00 60.59 96 PRO A C 1
ATOM 751 O O . PRO A 1 96 ? 19.306 -6.970 -0.881 1.00 60.59 96 PRO A O 1
ATOM 754 N N . ASN A 1 97 ? 20.112 -7.090 -2.973 1.00 54.69 97 ASN A N 1
ATOM 755 C CA . ASN A 1 97 ? 21.420 -6.530 -2.628 1.00 54.69 97 ASN A CA 1
ATOM 756 C C . ASN A 1 97 ? 21.231 -5.030 -2.379 1.00 54.69 97 ASN A C 1
ATOM 758 O O . ASN A 1 97 ? 21.463 -4.201 -3.253 1.00 54.69 97 ASN A O 1
ATOM 762 N N . LEU A 1 98 ? 20.699 -4.707 -1.205 1.00 59.50 98 LEU A N 1
ATOM 763 C CA . LEU A 1 98 ? 20.360 -3.371 -0.773 1.00 59.50 98 LEU A CA 1
ATOM 764 C C . LEU A 1 98 ? 21.604 -2.819 -0.109 1.00 59.50 98 LEU A C 1
ATOM 766 O O . LEU A 1 98 ? 21.953 -3.271 0.983 1.00 59.50 98 LEU A O 1
ATOM 770 N N . PRO A 1 99 ? 22.303 -1.876 -0.753 1.00 50.19 99 PRO A N 1
ATOM 771 C CA . PRO A 1 99 ? 23.577 -1.400 -0.245 1.00 50.19 99 PRO A CA 1
ATOM 772 C C . PRO A 1 99 ? 23.436 -0.805 1.163 1.00 50.19 99 PRO A C 1
ATOM 774 O O . PRO A 1 99 ? 24.413 -0.805 1.911 1.00 50.19 99 PRO A O 1
ATOM 777 N N . LYS A 1 100 ? 22.240 -0.300 1.528 1.00 61.44 100 LYS A N 1
ATOM 778 C CA . LYS A 1 100 ? 21.925 0.318 2.825 1.00 61.44 100 LYS A CA 1
ATOM 779 C C . LYS A 1 100 ? 20.434 0.187 3.172 1.00 61.44 100 LYS A C 1
ATOM 781 O O . LYS A 1 100 ? 19.577 0.160 2.292 1.00 61.44 100 LYS A O 1
ATOM 786 N N . ILE A 1 101 ? 20.125 0.175 4.471 1.00 63.69 101 ILE A N 1
ATOM 787 C CA . ILE A 1 101 ? 18.768 0.365 5.010 1.00 63.69 101 ILE A CA 1
ATOM 788 C C . ILE A 1 101 ? 18.714 1.764 5.630 1.00 63.69 101 ILE A C 1
ATOM 790 O O . ILE A 1 101 ? 19.501 2.071 6.527 1.00 63.69 101 ILE A O 1
ATOM 794 N N . ARG A 1 102 ? 17.778 2.615 5.198 1.00 62.72 102 ARG A N 1
ATOM 795 C CA . ARG A 1 102 ? 17.550 3.946 5.785 1.00 62.72 102 ARG A CA 1
ATOM 796 C C . ARG A 1 102 ? 16.133 4.006 6.348 1.00 62.72 102 ARG A C 1
ATOM 798 O O . ARG A 1 102 ? 15.170 3.790 5.625 1.00 62.72 102 ARG A O 1
ATOM 805 N N . ARG A 1 103 ? 15.997 4.304 7.648 1.00 61.97 103 ARG A N 1
ATOM 806 C CA . ARG A 1 103 ? 14.695 4.353 8.358 1.00 61.97 103 ARG A CA 1
ATOM 807 C C . ARG A 1 103 ? 13.865 3.059 8.218 1.00 61.97 103 ARG A C 1
ATOM 809 O O . ARG A 1 103 ? 12.646 3.112 8.131 1.00 61.97 103 ARG A O 1
ATOM 816 N N . GLY A 1 104 ? 14.532 1.903 8.177 1.00 62.00 104 GLY A N 1
ATOM 817 C CA . GLY A 1 104 ? 13.879 0.596 8.031 1.00 62.00 104 GLY A CA 1
ATOM 818 C C . GLY A 1 104 ? 13.457 0.235 6.602 1.00 62.00 104 GLY A C 1
ATOM 819 O O . GLY A 1 104 ? 12.888 -0.834 6.407 1.00 62.00 104 GLY A O 1
ATOM 820 N N . ILE A 1 105 ? 13.754 1.084 5.610 1.00 67.81 105 ILE A N 1
ATOM 821 C CA . ILE A 1 105 ? 13.422 0.851 4.203 1.00 67.81 105 ILE A CA 1
ATOM 822 C C . ILE A 1 105 ? 14.714 0.604 3.399 1.00 67.81 105 ILE A C 1
ATOM 824 O O . ILE A 1 105 ? 15.701 1.329 3.581 1.00 67.81 105 ILE A O 1
ATOM 828 N N . PRO A 1 106 ? 14.719 -0.407 2.517 1.00 68.81 106 PRO A N 1
ATOM 829 C CA . PRO A 1 106 ? 15.702 -0.595 1.458 1.00 68.81 106 PRO A CA 1
ATOM 830 C C . PRO A 1 106 ? 16.059 0.689 0.694 1.00 68.81 106 PRO A C 1
ATOM 832 O O . PRO A 1 106 ? 15.185 1.308 0.090 1.00 68.81 106 PRO A O 1
ATOM 835 N N . GLU A 1 107 ? 17.337 1.075 0.654 1.00 69.50 107 GLU A N 1
ATOM 836 C CA . GLU A 1 107 ? 17.798 2.091 -0.299 1.00 69.50 107 GLU A CA 1
ATOM 837 C C . GLU A 1 107 ? 17.943 1.430 -1.672 1.00 69.50 107 GLU A C 1
ATOM 839 O O . GLU A 1 107 ? 18.893 0.691 -1.935 1.00 69.50 107 GLU A O 1
ATOM 844 N N . LEU A 1 108 ? 16.949 1.647 -2.529 1.00 71.75 108 LEU A N 1
ATOM 845 C CA . LEU A 1 108 ? 16.980 1.182 -3.906 1.00 71.75 108 LEU A CA 1
ATOM 846 C C . LEU A 1 108 ? 17.706 2.197 -4.780 1.00 71.75 108 LEU A C 1
ATOM 848 O O . LEU A 1 108 ? 17.400 3.389 -4.755 1.00 71.75 108 LEU A O 1
ATOM 852 N N . LEU A 1 109 ? 18.645 1.705 -5.582 1.00 72.81 109 LEU A N 1
ATOM 853 C CA . LEU A 1 109 ? 19.215 2.493 -6.663 1.00 72.81 109 LEU A CA 1
ATOM 854 C C . LEU A 1 109 ? 18.187 2.569 -7.791 1.00 72.81 109 LEU A C 1
ATOM 856 O O . LEU A 1 109 ? 17.649 1.542 -8.208 1.00 72.81 109 LEU A O 1
ATOM 860 N N . HIS A 1 110 ? 17.911 3.785 -8.253 1.00 81.69 110 HIS A N 1
ATOM 861 C CA . HIS A 1 110 ? 17.070 4.003 -9.419 1.00 81.69 110 HIS A CA 1
ATOM 862 C C . HIS A 1 110 ? 17.789 3.491 -10.673 1.00 81.69 110 HIS A C 1
ATOM 864 O O . HIS A 1 110 ? 18.860 3.985 -11.024 1.00 81.69 110 HIS A O 1
ATOM 870 N N . ASP A 1 111 ? 17.189 2.505 -11.332 1.00 87.38 111 ASP A N 1
ATOM 871 C CA . ASP A 1 111 ? 17.605 1.968 -12.623 1.00 87.38 111 ASP A CA 1
ATOM 872 C C . ASP A 1 111 ? 16.458 2.165 -13.629 1.00 87.38 111 ASP A C 1
ATOM 874 O O . ASP A 1 111 ? 15.482 1.405 -13.584 1.00 87.38 111 ASP A O 1
ATOM 878 N N . PRO A 1 112 ? 16.569 3.145 -14.547 1.00 85.94 112 PRO A N 1
ATOM 879 C CA . PRO A 1 112 ? 15.536 3.457 -15.531 1.00 85.94 112 PRO A CA 1
ATOM 880 C C . PRO A 1 112 ? 15.052 2.254 -16.352 1.00 85.94 112 PRO A C 1
ATOM 882 O O . PRO A 1 112 ? 13.884 2.197 -16.732 1.00 85.94 112 PRO A O 1
ATOM 885 N N . GLN A 1 113 ? 15.915 1.262 -16.610 1.00 89.88 113 GLN A N 1
ATOM 886 C CA . GLN A 1 113 ? 15.551 0.071 -17.394 1.00 89.88 113 GLN A CA 1
ATOM 887 C C . GLN A 1 113 ? 14.663 -0.904 -16.618 1.00 89.88 113 GLN A C 1
ATOM 889 O O . GLN A 1 113 ? 14.019 -1.780 -17.198 1.00 89.88 113 GLN A O 1
ATOM 894 N N . ARG A 1 114 ? 14.642 -0.761 -15.295 1.00 91.50 114 ARG A N 1
ATOM 895 C CA . ARG A 1 114 ? 13.922 -1.619 -14.356 1.00 91.50 114 ARG A CA 1
ATOM 896 C C . ARG A 1 114 ? 12.879 -0.839 -13.562 1.00 91.50 114 ARG A C 1
ATOM 898 O O . ARG A 1 114 ? 12.319 -1.369 -12.601 1.00 91.50 114 ARG A O 1
ATOM 905 N N . THR A 1 115 ? 12.595 0.397 -13.963 1.00 93.75 115 THR A N 1
ATOM 906 C CA . THR A 1 115 ? 11.505 1.194 -13.410 1.00 93.75 115 THR A CA 1
ATOM 907 C C . THR A 1 115 ? 10.245 1.142 -14.255 1.00 93.75 115 THR A C 1
ATOM 909 O O . THR A 1 115 ? 10.295 0.964 -15.469 1.00 93.75 115 THR A O 1
ATOM 912 N N . ARG A 1 116 ? 9.107 1.323 -13.588 1.00 95.31 116 ARG A N 1
ATOM 913 C CA . ARG A 1 116 ? 7.783 1.462 -14.187 1.00 95.31 116 ARG A CA 1
ATOM 914 C C . ARG A 1 116 ? 7.073 2.690 -13.638 1.00 95.31 116 ARG A C 1
ATOM 916 O O . ARG A 1 116 ? 7.221 3.038 -12.462 1.00 95.31 116 ARG A O 1
ATOM 923 N N . HIS A 1 117 ? 6.258 3.302 -14.481 1.00 95.44 117 HIS A N 1
ATOM 924 C CA . HIS A 1 117 ? 5.244 4.257 -14.075 1.00 95.44 117 HIS A CA 1
ATOM 925 C C . HIS A 1 117 ? 4.018 3.536 -13.515 1.00 95.44 117 HIS A C 1
ATOM 927 O O . HIS A 1 117 ? 3.743 2.377 -13.823 1.00 95.44 117 HIS A O 1
ATOM 933 N N . ALA A 1 118 ? 3.242 4.261 -12.714 1.00 96.12 118 ALA A N 1
ATOM 934 C CA . ALA A 1 118 ? 2.032 3.757 -12.077 1.00 96.12 118 ALA A CA 1
ATOM 935 C C . ALA A 1 118 ? 1.050 3.085 -13.051 1.00 96.12 118 ALA A C 1
ATOM 937 O O . ALA A 1 118 ? 0.492 2.043 -12.728 1.00 96.12 118 ALA A O 1
ATOM 938 N N . SER A 1 119 ? 0.867 3.655 -14.245 1.00 94.88 119 SER A N 1
ATOM 939 C CA . SER A 1 119 ? -0.043 3.142 -15.277 1.00 94.88 119 SER A CA 1
ATOM 940 C C . SER A 1 119 ? 0.417 1.840 -15.940 1.00 94.88 119 SER A C 1
ATOM 942 O O . SER A 1 119 ? -0.359 1.230 -16.668 1.00 94.88 119 SER A O 1
ATOM 944 N N . GLU A 1 120 ? 1.671 1.432 -15.737 1.00 95.94 120 GLU A N 1
ATOM 945 C CA . GLU A 1 120 ? 2.237 0.190 -16.280 1.00 95.94 120 GLU A CA 1
ATOM 946 C C . GLU A 1 120 ? 2.148 -0.984 -15.290 1.00 95.94 120 GLU A C 1
ATOM 948 O O . GLU A 1 120 ? 2.648 -2.076 -15.564 1.00 95.94 120 GLU A O 1
ATOM 953 N N . LEU A 1 121 ? 1.549 -0.756 -14.120 1.00 98.06 121 LEU A N 1
ATOM 954 C CA . LEU A 1 121 ? 1.314 -1.775 -13.107 1.00 98.06 121 LEU A CA 1
ATOM 955 C C . LEU A 1 121 ? -0.082 -2.382 -13.266 1.00 98.06 121 LEU A C 1
ATOM 957 O O . LEU A 1 121 ? -1.008 -1.736 -13.758 1.00 98.06 121 LEU A O 1
ATOM 961 N N . ASP A 1 122 ? -0.242 -3.602 -12.760 1.00 98.06 122 ASP A N 1
ATOM 962 C CA . ASP A 1 122 ? -1.527 -4.303 -12.751 1.00 98.06 122 ASP A CA 1
ATOM 963 C C . ASP A 1 122 ? -2.195 -4.224 -11.368 1.00 98.06 122 ASP A C 1
ATOM 965 O O . ASP A 1 122 ? -3.401 -4.001 -11.260 1.00 98.06 122 ASP A O 1
ATOM 969 N N . LEU A 1 123 ? -1.403 -4.360 -10.299 1.00 98.38 123 LEU A N 1
ATOM 970 C CA . LEU A 1 123 ? -1.855 -4.346 -8.906 1.00 98.38 123 LEU A CA 1
ATOM 971 C C . LEU A 1 123 ? -0.882 -3.544 -8.038 1.00 98.38 123 LEU A C 1
ATOM 973 O O . LEU A 1 123 ? 0.334 -3.717 -8.130 1.00 98.38 123 LEU A O 1
ATOM 977 N N . VAL A 1 124 ? -1.413 -2.703 -7.152 1.00 98.50 124 VAL A N 1
ATOM 978 C CA . VAL A 1 124 ? -0.621 -1.919 -6.197 1.00 98.50 124 VAL A CA 1
ATOM 979 C C . VAL A 1 124 ? -1.161 -2.122 -4.792 1.00 98.50 124 VAL A C 1
ATOM 981 O O . VAL A 1 124 ? -2.318 -1.818 -4.509 1.00 98.50 124 VAL A O 1
ATOM 984 N N . ILE A 1 125 ? -0.293 -2.592 -3.901 1.00 98.50 125 ILE A N 1
ATOM 985 C CA . ILE A 1 125 ? -0.557 -2.669 -2.469 1.00 98.50 125 ILE A CA 1
ATOM 986 C C . ILE A 1 125 ? -0.190 -1.328 -1.831 1.00 98.50 125 ILE A C 1
ATOM 988 O O . ILE A 1 125 ? 0.981 -0.942 -1.791 1.00 98.50 125 ILE A O 1
ATOM 992 N N . VAL A 1 126 ? -1.198 -0.612 -1.339 1.00 97.81 126 VAL A N 1
ATOM 993 C CA . VAL A 1 126 ? -1.086 0.766 -0.849 1.00 97.81 126 VAL A CA 1
ATOM 994 C C . VAL A 1 126 ? -1.036 0.780 0.689 1.00 97.81 126 VAL A C 1
ATOM 996 O O . VAL A 1 126 ? -1.944 0.248 1.331 1.00 97.81 126 VAL A O 1
ATOM 999 N N . PRO A 1 127 ? -0.014 1.395 1.317 1.00 96.19 127 PRO A N 1
ATOM 1000 C CA . PRO A 1 127 ? 0.021 1.595 2.759 1.00 96.19 127 PRO A CA 1
ATOM 1001 C C . PRO A 1 127 ? -0.942 2.713 3.178 1.00 96.19 127 PRO A C 1
ATOM 1003 O O . PRO A 1 127 ? -1.156 3.695 2.459 1.00 96.19 127 PRO A O 1
ATOM 1006 N N . LEU A 1 128 ? -1.483 2.602 4.388 1.00 96.81 128 LEU A N 1
ATOM 1007 C CA . LEU A 1 128 ? -2.377 3.602 4.968 1.00 96.81 128 LEU A CA 1
ATOM 1008 C C . LEU A 1 128 ? -2.250 3.663 6.495 1.00 96.81 128 LEU A C 1
ATOM 1010 O O . LEU A 1 128 ? -1.774 2.720 7.128 1.00 96.81 128 LEU A O 1
ATOM 1014 N N . LEU A 1 129 ? -2.658 4.792 7.080 1.00 96.81 129 LEU A N 1
ATOM 1015 C CA . LEU A 1 129 ? -2.783 4.987 8.528 1.00 96.81 129 LEU A CA 1
ATOM 1016 C C . LEU A 1 129 ? -4.197 4.704 9.015 1.00 96.81 129 LEU A C 1
ATOM 1018 O O . LEU A 1 129 ? -4.346 4.077 10.059 1.00 96.81 129 LEU A O 1
ATOM 1022 N N . ALA A 1 130 ? -5.201 5.134 8.257 1.00 97.50 130 ALA A N 1
ATOM 1023 C CA . ALA A 1 130 ? -6.599 4.871 8.553 1.00 97.50 130 ALA A CA 1
ATOM 1024 C C . ALA A 1 130 ? -7.401 4.672 7.273 1.00 97.50 130 ALA A C 1
ATOM 1026 O O . ALA A 1 130 ? -6.982 5.139 6.211 1.00 97.50 130 ALA A O 1
ATOM 1027 N N . PHE A 1 131 ? -8.552 4.027 7.396 1.00 97.50 131 PHE A N 1
ATOM 1028 C CA . PHE A 1 131 ? -9.565 3.975 6.353 1.00 97.50 131 PHE A CA 1
ATOM 1029 C C . PHE A 1 131 ? -10.972 4.000 6.943 1.00 97.50 131 PHE A C 1
ATOM 1031 O O . PHE A 1 131 ? -11.135 3.702 8.125 1.00 97.50 131 PHE A O 1
ATOM 1038 N N . ASP A 1 132 ? -11.969 4.340 6.136 1.00 95.81 132 ASP A N 1
ATOM 1039 C CA . ASP A 1 132 ? -13.381 4.313 6.523 1.00 95.81 132 ASP A CA 1
ATOM 1040 C C . ASP A 1 132 ? -14.223 3.379 5.637 1.00 95.81 132 ASP A C 1
ATOM 1042 O O . ASP A 1 132 ? -13.710 2.672 4.767 1.00 95.81 132 ASP A O 1
ATOM 1046 N N . ALA A 1 133 ? -15.535 3.377 5.883 1.00 92.50 133 ALA A N 1
ATOM 1047 C CA . ALA A 1 133 ? -16.515 2.580 5.149 1.00 92.50 133 ALA A CA 1
ATOM 1048 C C . ALA A 1 133 ? -16.635 2.936 3.653 1.00 92.50 133 ALA A C 1
ATOM 1050 O O . ALA A 1 133 ? -17.171 2.135 2.894 1.00 92.50 133 ALA A O 1
ATOM 1051 N N . ASN A 1 134 ? -16.137 4.099 3.221 1.00 92.00 134 ASN A N 1
ATOM 1052 C CA . ASN A 1 134 ? -16.178 4.553 1.830 1.00 92.00 134 ASN A CA 1
ATOM 1053 C C . ASN A 1 134 ? -14.865 4.256 1.084 1.00 92.00 134 ASN A C 1
ATOM 1055 O O . ASN A 1 134 ? -14.610 4.833 0.027 1.00 92.00 134 ASN A O 1
ATOM 1059 N N . ASN A 1 135 ? -13.999 3.401 1.644 1.00 91.12 135 ASN A N 1
ATOM 1060 C CA . ASN A 1 135 ? -12.654 3.124 1.135 1.00 91.12 135 ASN A CA 1
ATOM 1061 C C . ASN A 1 135 ? -11.772 4.378 0.978 1.00 91.12 135 ASN A C 1
ATOM 1063 O O . ASN A 1 135 ? -10.764 4.352 0.257 1.00 91.12 135 ASN A O 1
ATOM 1067 N N . ILE A 1 136 ? -12.102 5.469 1.678 1.00 93.25 136 ILE A N 1
ATOM 1068 C CA . ILE A 1 136 ? -11.212 6.620 1.788 1.00 93.25 136 ILE A CA 1
ATOM 1069 C C . ILE A 1 136 ? -10.087 6.236 2.731 1.00 93.25 136 ILE A C 1
ATOM 1071 O O . ILE A 1 136 ? -10.308 5.637 3.782 1.00 93.25 136 ILE A O 1
ATOM 1075 N N . ARG A 1 137 ? -8.856 6.584 2.353 1.00 95.38 137 ARG A N 1
ATOM 1076 C CA . ARG A 1 137 ? -7.667 6.335 3.166 1.00 95.38 137 ARG A CA 1
ATOM 1077 C C . ARG A 1 137 ? -7.081 7.635 3.695 1.00 95.38 137 ARG A C 1
ATOM 1079 O O . ARG A 1 137 ? -7.000 8.642 3.001 1.00 95.38 137 ARG A O 1
ATOM 1086 N N . LEU A 1 138 ? -6.522 7.566 4.893 1.00 96.31 138 LEU A N 1
ATOM 1087 C CA . LEU A 1 138 ? -5.620 8.573 5.428 1.00 96.31 138 LEU A CA 1
ATOM 1088 C C . LEU A 1 138 ? -4.186 8.054 5.328 1.00 96.31 138 LEU A C 1
ATOM 1090 O O . LEU A 1 138 ? -3.833 7.058 5.955 1.00 96.31 138 LEU 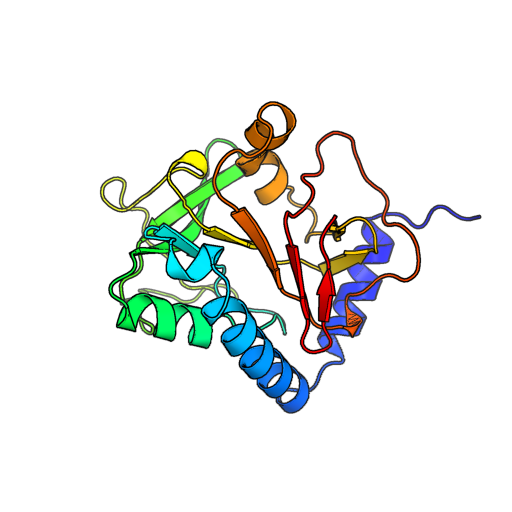A O 1
ATOM 1094 N N . GLY A 1 139 ? -3.342 8.725 4.545 1.00 94.25 139 GLY A N 1
ATOM 1095 C CA . GLY A 1 139 ? -1.900 8.458 4.497 1.00 94.25 139 GLY A CA 1
ATOM 1096 C C . GLY A 1 139 ? -1.087 9.318 5.474 1.00 94.25 139 GLY A C 1
ATOM 1097 O O . GLY A 1 139 ? -1.624 10.173 6.182 1.00 94.25 139 GLY A O 1
ATOM 1098 N N . MET A 1 140 ? 0.241 9.169 5.431 1.00 92.06 140 MET A N 1
ATOM 1099 C CA . MET A 1 140 ? 1.198 9.940 6.251 1.00 92.06 140 MET A CA 1
ATOM 1100 C C . MET A 1 140 ? 1.190 11.459 5.982 1.00 92.06 140 MET A C 1
ATOM 1102 O O . MET A 1 140 ? 1.693 12.224 6.795 1.00 92.06 140 MET A O 1
ATOM 1106 N N . GLY A 1 141 ? 0.605 11.908 4.863 1.00 89.88 141 GLY A N 1
ATOM 1107 C CA . GLY A 1 141 ? 0.362 13.328 4.570 1.00 89.88 141 GLY A CA 1
ATOM 1108 C C . GLY A 1 141 ? 1.211 13.949 3.463 1.00 89.88 141 GLY A C 1
ATOM 1109 O O . GLY A 1 141 ? 0.904 15.056 3.045 1.00 89.88 141 GLY A O 1
ATOM 1110 N N . ALA A 1 142 ? 2.208 13.238 2.930 1.00 90.00 142 ALA A N 1
ATOM 1111 C CA . ALA A 1 142 ? 3.023 13.733 1.815 1.00 90.00 142 ALA A CA 1
ATOM 1112 C C . ALA A 1 142 ? 2.317 13.681 0.439 1.00 90.00 142 ALA A C 1
ATOM 1114 O O . ALA A 1 142 ? 2.799 14.263 -0.529 1.00 90.00 142 ALA A O 1
ATOM 1115 N N . GLY A 1 143 ? 1.188 12.969 0.335 1.00 93.06 143 GLY A N 1
ATOM 1116 C CA . GLY A 1 143 ? 0.368 12.918 -0.883 1.00 93.06 143 GLY A CA 1
ATOM 1117 C C . GLY A 1 143 ? 1.000 12.185 -2.072 1.00 93.06 143 GLY A C 1
ATOM 1118 O O . GLY A 1 143 ? 0.497 12.307 -3.181 1.00 93.06 143 GLY A O 1
ATOM 1119 N N . HIS A 1 144 ? 2.085 11.424 -1.875 1.00 96.19 144 HIS A N 1
ATOM 1120 C CA . HIS A 1 144 ? 2.783 10.734 -2.969 1.00 96.19 144 HIS A CA 1
ATOM 1121 C C . HIS A 1 144 ? 1.861 9.803 -3.765 1.00 96.19 144 HIS A C 1
ATOM 1123 O O . HIS A 1 144 ? 1.834 9.872 -4.989 1.00 96.19 144 HIS A O 1
ATOM 1129 N N . TYR A 1 145 ? 1.075 8.967 -3.081 1.00 96.81 145 TYR A N 1
ATOM 1130 C CA . TYR A 1 145 ? 0.126 8.062 -3.736 1.00 96.81 145 TYR A CA 1
ATOM 1131 C C . TYR A 1 145 ? -0.982 8.834 -4.463 1.00 96.81 145 TYR A C 1
ATOM 1133 O O . TYR A 1 145 ? -1.261 8.525 -5.616 1.00 96.81 145 TYR A O 1
ATOM 1141 N N . ASP A 1 146 ? -1.554 9.871 -3.845 1.00 95.44 146 ASP A N 1
ATOM 1142 C CA . ASP A 1 146 ? -2.635 10.653 -4.460 1.00 95.44 146 ASP A CA 1
ATOM 1143 C C . ASP A 1 146 ? -2.169 11.354 -5.741 1.00 95.44 146 ASP A C 1
ATOM 1145 O O . ASP A 1 146 ? -2.798 11.224 -6.787 1.00 95.44 146 ASP A O 1
ATOM 1149 N N . LYS A 1 147 ? -0.986 11.983 -5.704 1.00 95.81 147 LYS A N 1
ATOM 1150 C CA . LYS A 1 147 ? -0.344 12.565 -6.893 1.00 95.81 147 LYS A CA 1
ATOM 1151 C C . LYS A 1 147 ? -0.073 11.520 -7.976 1.00 95.81 147 LYS A C 1
ATOM 1153 O O . LYS A 1 147 ? -0.364 11.750 -9.143 1.00 95.81 147 LYS A O 1
ATOM 1158 N N . THR A 1 148 ? 0.470 10.368 -7.585 1.00 97.06 148 THR A N 1
ATOM 1159 C CA . THR A 1 148 ? 0.862 9.290 -8.511 1.00 97.06 148 THR A CA 1
ATOM 1160 C C . THR A 1 148 ? -0.335 8.694 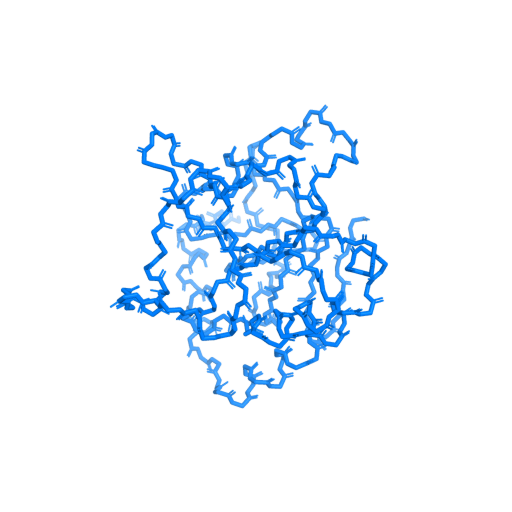-9.244 1.00 97.06 148 THR A C 1
ATOM 1162 O O . THR A 1 148 ? -0.248 8.399 -10.433 1.00 97.06 148 THR A O 1
ATOM 1165 N N . PHE A 1 149 ? -1.453 8.512 -8.541 1.00 96.12 149 PHE A N 1
ATOM 1166 C CA . PHE A 1 149 ? -2.647 7.852 -9.065 1.00 96.12 149 PHE A CA 1
ATOM 1167 C C . PHE A 1 149 ? -3.759 8.831 -9.464 1.00 96.12 149 PHE A C 1
ATOM 1169 O O . PHE A 1 149 ? -4.863 8.392 -9.776 1.00 96.12 149 PHE A O 1
ATOM 1176 N N . ALA A 1 150 ? -3.473 10.137 -9.541 1.00 94.94 150 ALA A N 1
ATOM 1177 C CA . ALA A 1 150 ? -4.435 11.178 -9.920 1.00 94.94 150 ALA A CA 1
ATOM 1178 C C . ALA A 1 150 ? -5.158 10.897 -11.248 1.00 94.94 150 ALA A C 1
ATOM 1180 O O . ALA A 1 150 ? -6.336 11.219 -11.404 1.00 94.94 150 ALA A O 1
ATOM 1181 N N . PHE A 1 151 ? -4.491 10.222 -12.190 1.00 93.06 151 PHE A N 1
ATOM 1182 C CA . PHE A 1 151 ? -5.087 9.816 -13.465 1.00 93.06 151 PHE A CA 1
ATOM 1183 C C . PHE A 1 151 ? -6.281 8.853 -13.320 1.00 93.06 151 PHE A C 1
ATOM 1185 O O . PHE A 1 151 ? -7.053 8.710 -14.268 1.00 93.06 151 PHE A O 1
ATOM 1192 N N . LYS A 1 152 ? -6.458 8.189 -12.167 1.00 92.06 152 LYS A N 1
ATOM 1193 C CA . LYS A 1 152 ? -7.615 7.321 -11.903 1.00 92.06 152 LYS A CA 1
ATOM 1194 C C . LYS A 1 152 ? -8.906 8.104 -11.656 1.00 92.06 152 LYS A C 1
ATOM 1196 O O . LYS A 1 152 ? -9.972 7.555 -11.904 1.00 92.06 152 LYS A O 1
ATOM 1201 N N . LEU A 1 153 ? -8.842 9.381 -11.260 1.00 90.25 153 LEU A N 1
ATOM 1202 C CA . LEU A 1 153 ? -10.046 10.214 -11.093 1.00 90.25 153 LEU A CA 1
ATOM 1203 C C . LEU A 1 153 ? -10.761 10.490 -12.421 1.00 90.25 153 LEU A C 1
ATOM 1205 O O . LEU A 1 153 ? -11.963 10.727 -12.438 1.00 90.25 153 LEU A O 1
ATOM 1209 N N . THR A 1 154 ? -10.033 10.454 -13.539 1.00 87.00 154 THR A N 1
ATOM 1210 C CA . THR A 1 154 ? -10.581 10.734 -14.874 1.00 87.00 154 THR A CA 1
ATOM 1211 C C . THR A 1 154 ? -10.817 9.478 -15.710 1.00 87.00 154 THR A C 1
ATOM 1213 O O . THR A 1 154 ? -11.432 9.561 -16.772 1.00 87.00 154 THR A O 1
ATOM 1216 N N . LYS A 1 155 ? -10.352 8.308 -15.252 1.00 80.38 155 LYS A N 1
ATOM 1217 C CA . LYS A 1 155 ? -10.442 7.039 -15.983 1.00 80.38 155 LYS A CA 1
ATOM 1218 C C . LYS A 1 155 ? -11.078 5.956 -15.116 1.00 80.38 155 LYS A C 1
ATOM 1220 O O . LYS A 1 155 ? -10.401 5.287 -14.336 1.00 80.38 155 LYS A O 1
ATOM 1225 N N . LEU A 1 156 ? -12.383 5.760 -15.300 1.00 69.25 156 LEU A N 1
ATOM 1226 C CA . LEU A 1 156 ? -13.124 4.663 -14.676 1.00 69.25 156 LEU A CA 1
ATOM 1227 C C . LEU A 1 156 ? -12.479 3.315 -15.042 1.00 69.25 156 LEU A C 1
ATOM 1229 O O . LEU A 1 156 ? -12.156 3.081 -16.204 1.00 69.25 156 LEU A O 1
ATOM 1233 N N . GLN A 1 157 ? -12.284 2.446 -14.046 1.00 70.94 157 GLN A N 1
ATOM 1234 C CA . GLN A 1 157 ? -11.677 1.110 -14.190 1.00 70.94 157 GLN A CA 1
ATOM 1235 C C . GLN A 1 157 ? -10.244 1.087 -14.761 1.00 70.94 157 GLN A C 1
ATOM 1237 O O . GLN A 1 157 ? -9.793 0.061 -15.270 1.00 70.94 157 GLN A O 1
ATOM 1242 N N . ALA A 1 158 ? -9.492 2.189 -14.665 1.00 79.19 158 ALA A N 1
ATOM 1243 C CA . ALA A 1 158 ? -8.087 2.183 -15.063 1.00 79.19 158 ALA A CA 1
ATOM 1244 C C . ALA A 1 158 ? -7.249 1.255 -14.174 1.00 79.19 158 ALA A C 1
ATOM 1246 O O . ALA A 1 158 ? -7.340 1.311 -12.943 1.00 79.19 158 ALA A O 1
ATOM 1247 N N . THR A 1 159 ? -6.374 0.469 -14.801 1.00 88.56 159 THR A N 1
ATOM 1248 C CA . THR A 1 159 ? -5.264 -0.188 -14.108 1.00 88.56 159 THR A CA 1
ATOM 1249 C C . THR A 1 159 ? -4.315 0.861 -13.514 1.00 88.56 159 THR A C 1
ATOM 1251 O O . THR A 1 159 ? -4.195 1.970 -14.052 1.00 88.56 159 THR A O 1
ATOM 1254 N N . PRO A 1 160 ? -3.633 0.547 -12.402 1.00 96.50 160 PRO A N 1
ATOM 1255 C CA . PRO A 1 160 ? -3.700 -0.703 -11.642 1.00 96.50 160 PRO A CA 1
ATOM 1256 C C . PRO A 1 160 ? -4.899 -0.759 -10.689 1.00 96.50 160 PRO A C 1
ATOM 1258 O O . PRO A 1 160 ? -5.440 0.276 -10.293 1.00 96.50 160 PRO A O 1
ATOM 1261 N N . THR A 1 161 ? -5.257 -1.965 -10.247 1.00 96.56 161 THR A N 1
ATOM 1262 C CA . THR A 1 161 ? -6.093 -2.143 -9.052 1.00 96.56 161 THR A CA 1
ATOM 1263 C C . THR A 1 161 ? -5.316 -1.672 -7.819 1.00 96.56 161 THR A C 1
ATOM 1265 O O . THR A 1 161 ? -4.194 -2.122 -7.577 1.00 96.56 161 THR A O 1
ATOM 1268 N N . LEU A 1 162 ? -5.897 -0.770 -7.033 1.00 97.00 162 LEU A N 1
ATOM 1269 C CA . LEU A 1 162 ? -5.336 -0.243 -5.795 1.00 97.00 162 LEU A CA 1
ATOM 1270 C C . LEU A 1 162 ? -5.947 -0.968 -4.598 1.00 97.00 162 LEU A C 1
ATOM 1272 O O . LEU A 1 162 ? -7.135 -0.822 -4.311 1.00 97.00 162 LEU A O 1
ATOM 1276 N N . VAL A 1 163 ? -5.121 -1.722 -3.876 1.00 97.94 163 VAL A N 1
ATOM 1277 C CA . VAL A 1 163 ? -5.545 -2.476 -2.695 1.00 97.94 163 VAL A CA 1
ATOM 1278 C C . VAL A 1 163 ? -4.851 -1.930 -1.459 1.00 97.94 163 VAL A C 1
ATOM 1280 O O . VAL A 1 163 ? -3.636 -2.047 -1.306 1.00 97.94 163 VAL A O 1
ATOM 1283 N N . GLY A 1 164 ? -5.625 -1.350 -0.552 1.00 98.00 164 GLY A N 1
ATOM 1284 C CA . GLY A 1 164 ? -5.164 -1.035 0.792 1.00 98.00 164 GLY A CA 1
ATOM 1285 C C . GLY A 1 164 ? -5.070 -2.296 1.631 1.00 98.00 164 GLY A C 1
ATOM 1286 O O . GLY A 1 164 ? -5.944 -3.158 1.573 1.00 98.00 164 GLY A O 1
ATOM 1287 N N . ILE A 1 165 ? -4.037 -2.390 2.457 1.00 98.44 165 ILE A N 1
ATOM 1288 C CA . ILE A 1 165 ? -3.972 -3.407 3.508 1.00 98.44 165 ILE A CA 1
ATOM 1289 C C . ILE A 1 165 ? -3.769 -2.734 4.854 1.00 98.44 165 ILE A C 1
ATOM 1291 O O . ILE A 1 165 ? -2.980 -1.792 4.974 1.00 98.44 165 ILE A O 1
ATOM 1295 N N . ALA A 1 166 ? -4.496 -3.201 5.862 1.00 97.88 166 ALA A N 1
ATOM 1296 C CA . ALA A 1 166 ? -4.527 -2.539 7.153 1.00 97.88 166 ALA A CA 1
ATOM 1297 C C . ALA A 1 166 ? -4.824 -3.503 8.301 1.00 97.88 166 ALA A C 1
ATOM 1299 O O . ALA A 1 166 ? -5.474 -4.536 8.140 1.00 97.88 166 ALA A O 1
ATOM 1300 N N . HIS A 1 167 ? -4.392 -3.123 9.500 1.00 98.25 167 HIS A N 1
ATOM 1301 C CA . HIS A 1 167 ? -4.936 -3.704 10.724 1.00 98.25 167 HIS A CA 1
ATOM 1302 C C . HIS A 1 167 ? -6.362 -3.197 10.940 1.00 98.25 167 HIS A C 1
ATOM 1304 O O . HIS A 1 167 ? -6.656 -2.042 10.640 1.00 98.25 167 HIS A O 1
ATOM 1310 N N . GLN A 1 168 ? -7.236 -3.986 1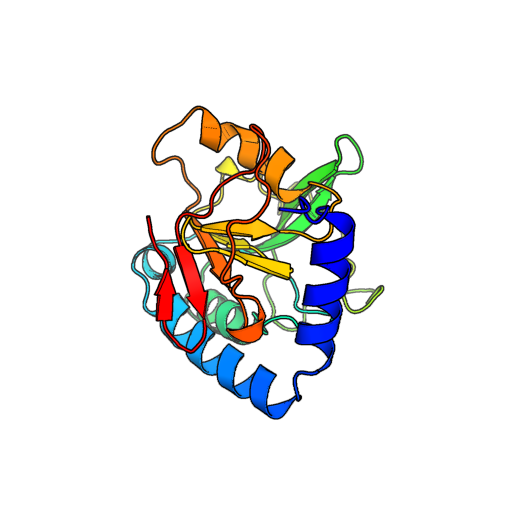1.570 1.00 96.94 168 GLN A N 1
ATOM 1311 C CA . GLN A 1 168 ? -8.592 -3.514 11.898 1.00 96.94 168 GLN A CA 1
ATOM 1312 C C . GLN A 1 168 ? -8.604 -2.300 12.829 1.00 96.94 168 GLN A C 1
ATOM 1314 O O . GLN A 1 168 ? -9.513 -1.483 12.758 1.00 96.94 168 GLN A O 1
ATOM 1319 N N . ALA A 1 169 ? -7.575 -2.129 13.666 1.00 96.94 169 ALA A N 1
ATOM 1320 C CA . ALA A 1 169 ? -7.418 -0.936 14.501 1.00 96.94 169 ALA A CA 1
ATOM 1321 C C . ALA A 1 169 ? -7.299 0.370 13.684 1.00 96.94 169 ALA A C 1
ATOM 1323 O O . ALA A 1 169 ? -7.475 1.459 14.231 1.00 96.94 169 ALA A O 1
ATOM 1324 N N . GLN A 1 170 ? -7.001 0.264 12.386 1.00 97.56 170 GLN A N 1
ATOM 1325 C CA . GLN A 1 170 ? -6.918 1.379 11.446 1.00 97.56 170 GLN A CA 1
ATOM 1326 C C . GLN A 1 170 ? -8.266 1.712 10.791 1.00 97.56 170 GLN A C 1
ATOM 1328 O O . GLN A 1 170 ? -8.347 2.684 10.047 1.00 97.56 170 GLN A O 1
ATOM 1333 N N . TYR A 1 171 ? -9.323 0.949 11.076 1.00 97.50 171 TYR A N 1
ATOM 1334 C CA . TYR A 1 171 ? -10.674 1.309 10.668 1.00 97.50 171 TYR A CA 1
ATOM 1335 C C . TYR A 1 171 ? -11.183 2.501 11.493 1.00 97.50 171 TYR A C 1
ATOM 1337 O O . TYR A 1 171 ? -11.064 2.533 12.725 1.00 97.50 171 TYR A O 1
ATOM 1345 N N . SER A 1 172 ? -11.739 3.488 10.802 1.00 96.75 172 SER A N 1
ATOM 1346 C CA . SER A 1 172 ? -12.435 4.635 11.365 1.00 96.75 172 SER A CA 1
ATOM 1347 C C . SER A 1 172 ? -13.936 4.379 11.329 1.00 96.75 172 SER A C 1
ATOM 1349 O O . SER A 1 172 ? -14.492 4.106 10.271 1.00 96.75 172 SER A O 1
ATOM 1351 N N . ASN A 1 173 ? -14.593 4.485 12.487 1.00 94.00 173 ASN A N 1
ATOM 1352 C CA . ASN A 1 173 ? -16.057 4.431 12.551 1.00 94.00 173 ASN A CA 1
ATOM 1353 C C . ASN A 1 173 ? -16.702 5.708 11.988 1.00 94.00 173 ASN A C 1
ATOM 1355 O O . ASN A 1 173 ? -17.841 5.663 11.537 1.00 94.00 173 ASN A O 1
ATOM 1359 N N . ASP A 1 174 ? -15.967 6.821 12.012 1.00 94.06 174 ASP A N 1
ATOM 1360 C CA . ASP A 1 174 ? -16.378 8.090 11.420 1.00 94.06 174 ASP A CA 1
ATOM 1361 C C . ASP A 1 174 ? -15.801 8.226 10.009 1.00 94.06 174 ASP A C 1
ATOM 1363 O O . ASP A 1 174 ? -14.696 7.742 9.735 1.00 94.06 174 ASP A O 1
ATOM 1367 N N . LEU A 1 175 ? -16.517 8.937 9.134 1.00 93.88 175 LEU A N 1
ATOM 1368 C CA . LEU A 1 175 ? -16.013 9.271 7.803 1.00 93.88 175 LEU A CA 1
ATOM 1369 C C . LEU A 1 175 ? -14.754 10.132 7.909 1.00 93.88 175 LEU A C 1
ATOM 1371 O O . LEU A 1 175 ? -14.710 11.123 8.646 1.00 93.88 175 LEU A O 1
ATOM 1375 N N . LEU A 1 176 ? -13.727 9.759 7.153 1.00 94.38 176 LEU A N 1
ATOM 1376 C CA . LEU A 1 176 ? -12.490 10.514 7.095 1.00 94.38 176 LEU A CA 1
ATOM 1377 C C . LEU A 1 176 ? -12.701 11.790 6.266 1.00 94.38 176 LEU A C 1
ATOM 1379 O O . LEU A 1 176 ? -13.402 11.763 5.252 1.00 94.38 176 LEU A O 1
ATOM 1383 N N . PRO A 1 177 ? -12.064 12.917 6.640 1.00 92.69 177 PRO A N 1
ATOM 1384 C CA . PRO A 1 177 ? -12.024 14.086 5.774 1.00 92.69 177 PRO A CA 1
ATOM 1385 C C . PRO A 1 177 ? -11.415 13.698 4.424 1.00 92.69 177 PRO A C 1
ATOM 1387 O O . PRO A 1 177 ? -10.289 13.197 4.382 1.00 92.69 177 PRO A O 1
ATOM 1390 N N . CYS A 1 178 ? -12.145 13.945 3.342 1.00 91.38 178 CYS A N 1
ATOM 1391 C CA . CYS A 1 178 ? -11.739 13.623 1.979 1.00 91.38 178 CYS A CA 1
ATOM 1392 C C . CYS A 1 178 ? -11.631 14.912 1.167 1.00 91.38 178 CYS A C 1
ATOM 1394 O O . CYS A 1 178 ? -12.564 15.714 1.143 1.00 91.38 178 CYS A O 1
ATOM 1396 N N . ASP A 1 179 ? -10.498 15.099 0.501 1.00 9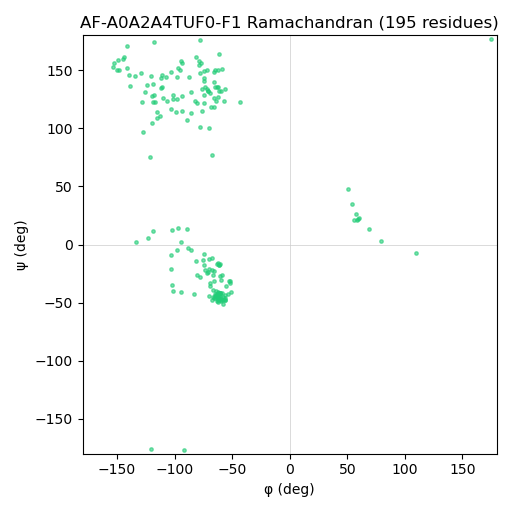2.38 179 ASP A N 1
ATOM 1397 C CA . ASP A 1 179 ? -10.291 16.177 -0.458 1.00 92.38 179 ASP A CA 1
ATOM 1398 C C . ASP A 1 179 ? -10.603 15.683 -1.885 1.00 92.38 179 ASP A C 1
ATOM 1400 O O . ASP A 1 179 ? -10.511 14.482 -2.147 1.00 92.38 179 ASP A O 1
ATOM 1404 N N . PRO A 1 180 ? -10.908 16.573 -2.851 1.00 92.25 180 PRO A N 1
ATOM 1405 C CA . PRO A 1 180 ? -11.229 16.174 -4.229 1.00 92.25 180 PRO A CA 1
ATOM 1406 C C . PRO A 1 180 ? -10.105 15.445 -4.983 1.00 92.25 180 PRO A C 1
ATOM 1408 O O . PRO A 1 180 ? -10.353 14.842 -6.022 1.00 92.25 180 PRO A O 1
ATOM 1411 N N . TRP A 1 181 ? -8.865 15.547 -4.498 1.00 91.25 181 TRP A N 1
ATOM 1412 C CA . TRP A 1 181 ? -7.691 14.882 -5.068 1.00 91.25 181 TRP A CA 1
ATOM 1413 C C . TRP A 1 181 ? -7.327 13.576 -4.354 1.00 91.25 181 TRP A C 1
ATOM 1415 O O . TRP A 1 181 ? -6.383 12.911 -4.781 1.00 91.25 181 TRP A O 1
ATOM 1425 N N . ASP A 1 182 ? -8.010 13.222 -3.260 1.00 93.00 182 ASP A N 1
ATOM 1426 C CA . ASP A 1 182 ? -7.766 11.952 -2.580 1.00 93.00 182 ASP A CA 1
ATOM 1427 C C . ASP A 1 182 ? -8.257 10.801 -3.468 1.00 93.00 182 ASP A C 1
ATOM 1429 O O . ASP A 1 182 ? -9.378 10.815 -3.981 1.00 93.00 182 ASP A O 1
ATOM 1433 N N . ILE A 1 183 ? -7.402 9.797 -3.663 1.00 92.50 183 ILE A N 1
ATOM 1434 C CA . ILE A 1 183 ? -7.702 8.672 -4.554 1.00 92.50 183 ILE A CA 1
ATOM 1435 C C . ILE A 1 183 ? -8.322 7.533 -3.737 1.00 92.50 183 ILE A C 1
ATOM 1437 O O . ILE A 1 183 ? -7.619 6.968 -2.885 1.00 92.50 183 ILE A O 1
ATOM 1441 N N . PRO A 1 184 ? -9.599 7.168 -3.979 1.00 91.69 184 PRO A N 1
ATOM 1442 C CA . PRO A 1 184 ? -10.218 6.036 -3.306 1.00 91.69 184 PRO A CA 1
ATOM 1443 C C . PRO A 1 184 ? -9.533 4.734 -3.722 1.00 91.69 184 PRO A C 1
ATOM 1445 O O . PRO A 1 184 ? -9.024 4.596 -4.839 1.00 91.69 184 PRO A O 1
ATOM 1448 N N . LEU A 1 185 ? -9.508 3.776 -2.802 1.00 94.75 185 LEU A N 1
ATOM 1449 C CA . LEU A 1 185 ? -8.973 2.448 -3.071 1.00 94.75 185 LEU A CA 1
ATOM 1450 C C . LEU A 1 185 ? -10.066 1.542 -3.641 1.00 94.75 185 LEU A C 1
ATOM 1452 O O . LEU A 1 185 ? -11.217 1.609 -3.213 1.00 94.75 185 LEU A O 1
ATOM 1456 N N . ASP A 1 186 ? -9.686 0.665 -4.573 1.00 94.44 186 ASP A N 1
ATOM 1457 C CA . ASP A 1 186 ? -10.610 -0.316 -5.152 1.00 94.44 186 ASP A CA 1
ATOM 1458 C C . ASP A 1 186 ? -11.029 -1.340 -4.078 1.00 94.44 186 ASP A C 1
ATOM 1460 O O . ASP A 1 186 ? -12.197 -1.710 -3.973 1.00 94.44 186 ASP A O 1
ATOM 1464 N N . TYR A 1 187 ? -10.077 -1.739 -3.224 1.00 93.69 187 TYR A N 1
ATOM 1465 C CA . TYR A 1 187 ? -10.314 -2.620 -2.080 1.00 93.69 187 TYR A CA 1
ATOM 1466 C C . TYR A 1 187 ? -9.498 -2.190 -0.866 1.00 93.69 187 TYR A C 1
ATOM 1468 O O . TYR A 1 187 ? -8.378 -1.692 -1.003 1.00 93.69 187 TYR A O 1
ATOM 1476 N N . ILE A 1 188 ? -10.000 -2.487 0.329 1.00 97.81 188 ILE A N 1
ATOM 1477 C CA . ILE A 1 188 ? -9.206 -2.489 1.559 1.00 97.81 188 ILE A CA 1
ATOM 1478 C C . ILE A 1 188 ? -9.366 -3.838 2.243 1.00 97.81 188 ILE A C 1
ATOM 1480 O O . ILE A 1 188 ? -10.476 -4.331 2.409 1.00 97.81 188 ILE A O 1
ATOM 1484 N N . ILE A 1 189 ? -8.256 -4.457 2.629 1.00 98.12 189 ILE A N 1
ATOM 1485 C CA . ILE A 1 189 ? -8.251 -5.787 3.235 1.00 98.12 189 ILE A CA 1
ATOM 1486 C C . ILE A 1 189 ? -7.648 -5.712 4.631 1.00 98.12 189 ILE A C 1
ATOM 1488 O O . ILE A 1 189 ? -6.534 -5.220 4.832 1.00 98.12 189 ILE A O 1
ATOM 1492 N N . THR A 1 190 ? -8.390 -6.250 5.594 1.00 98.19 190 THR A N 1
ATOM 1493 C CA . THR A 1 190 ? -7.922 -6.527 6.950 1.00 98.19 190 THR A CA 1
ATOM 1494 C C . THR A 1 190 ? -7.985 -8.026 7.222 1.00 98.19 190 THR A C 1
ATOM 1496 O O . THR A 1 190 ? -8.492 -8.810 6.419 1.00 98.19 190 THR A O 1
ATOM 1499 N N . ALA A 1 191 ? -7.484 -8.453 8.380 1.00 97.38 191 ALA A N 1
ATOM 1500 C CA . ALA A 1 191 ? -7.632 -9.841 8.811 1.00 97.38 191 ALA A CA 1
ATOM 1501 C C . ALA A 1 191 ? -9.092 -10.224 9.138 1.00 97.38 191 ALA A C 1
ATOM 1503 O O . ALA A 1 191 ? -9.388 -11.399 9.333 1.00 97.38 191 ALA A O 1
ATOM 1504 N N . GLN A 1 192 ? -9.990 -9.240 9.226 1.00 96.50 192 GLN A N 1
ATOM 1505 C CA . GLN A 1 192 ? -11.386 -9.390 9.623 1.00 96.50 192 GLN A CA 1
ATOM 1506 C C . GLN A 1 192 ? -12.333 -9.345 8.423 1.00 96.50 192 GLN A C 1
ATOM 1508 O O . GLN A 1 192 ? -13.454 -9.834 8.525 1.00 96.50 192 GLN A O 1
ATOM 1513 N N . GLY A 1 193 ? -11.907 -8.775 7.294 1.00 94.94 193 GLY A N 1
ATOM 1514 C CA . GLY A 1 193 ? -12.752 -8.683 6.114 1.00 94.94 193 GLY A CA 1
ATOM 1515 C C . GLY A 1 193 ? -12.139 -7.886 4.972 1.00 94.94 193 GLY A C 1
ATOM 1516 O O . GLY A 1 193 ? -11.045 -7.330 5.073 1.00 94.94 193 GLY A O 1
ATOM 1517 N N . THR A 1 194 ? -12.882 -7.852 3.871 1.00 95.50 194 THR A N 1
ATOM 1518 C CA . THR A 1 194 ? -12.589 -7.035 2.692 1.00 95.50 194 THR A CA 1
ATOM 1519 C C . THR A 1 194 ? -13.658 -5.957 2.572 1.00 95.50 194 THR A C 1
ATOM 1521 O O . THR A 1 194 ? -14.843 -6.255 2.703 1.00 95.50 194 THR A O 1
ATOM 1524 N N . TYR A 1 195 ? -13.229 -4.727 2.321 1.00 94.44 195 TYR A N 1
ATOM 1525 C CA . TYR A 1 195 ? -14.063 -3.556 2.098 1.00 94.44 195 TYR A CA 1
ATOM 1526 C C . TYR A 1 195 ? -13.933 -3.169 0.623 1.00 94.44 195 TYR A C 1
ATOM 1528 O O . TYR A 1 195 ? -12.824 -3.011 0.107 1.00 94.44 195 TYR A O 1
ATOM 1536 N N . SER A 1 196 ? -15.059 -3.055 -0.066 1.00 88.44 196 SER A N 1
ATOM 1537 C CA . SER A 1 196 ? -15.168 -2.658 -1.472 1.00 88.44 196 SER A CA 1
ATOM 1538 C C . SER A 1 196 ? -16.362 -1.723 -1.618 1.00 88.44 196 SER A C 1
ATOM 1540 O O . SER A 1 196 ? -17.351 -1.905 -0.904 1.00 88.44 196 SER A O 1
ATOM 1542 N N . LEU A 1 197 ? -16.257 -0.754 -2.527 1.00 69.38 197 LEU A N 1
ATOM 1543 C CA . LEU A 1 197 ? -17.386 0.080 -2.945 1.00 69.38 197 LEU A CA 1
ATOM 1544 C C . LEU A 1 197 ? -18.348 -0.697 -3.853 1.00 69.38 197 LEU A C 1
ATOM 1546 O O . LEU A 1 197 ? -17.872 -1.607 -4.572 1.00 69.38 197 LEU A O 1
#

Mean predicted aligned error: 4.54 Å

Radius of gyration: 16.04 Å; Cα contacts (8 Å, |Δi|>4): 360; chains: 1; bounding box: 43×37×38 Å

Secondary structure (DSSP, 8-state):
-----HHHHHHHHHHHHHT--HHHHHHHHHHHHHHHHHSHHHHH-SEEE-PPP-TT----HHHHHHHHHTT-EEEEEEE-TTTS-EEEEEE--SS---S-EETTEE-PPP-GGGEE-GGG-SEEEE--SEE-TT--EE-SSS-HHHHHHGGGGTSTTPSSEEEEE--GGGB-SSPPP--TT----SEEE-SS-EEE-

Nearest PDB structures (foldseek):
  2jcb-assembly2_B  TM=8.913E-01  e=2.152E-15  Bacillus anthracis str. Ames
  3hy6-assembly1_A  TM=8.730E-01  e=6.567E-15  Homo sapiens
  3hy3-assembly1_A  TM=8.547E-01  e=5.404E-14  Homo sapiens
  1ydm-assembly1_B  TM=8.590E-01  e=4.487E-14  Bacillus subtilis
  3hy4-assembly1_A  TM=8.432E-01  e=2.708E-13  Homo sapiens

Solvent-accessible surface area (backbone atoms only — not comparable to full-atom values): 11296 Å² total; per-residue (Å²): 131,86,81,76,49,74,67,59,52,48,52,54,30,49,52,51,40,67,70,56,48,72,65,59,42,52,54,36,18,55,46,35,31,53,56,50,63,67,32,66,65,52,67,71,33,53,31,37,37,37,58,77,52,48,92,72,45,56,50,41,61,65,42,50,52,54,38,50,77,69,73,31,48,33,22,36,73,41,76,36,90,87,78,49,28,49,37,29,40,61,52,93,53,99,74,56,95,47,90,44,72,57,95,71,32,73,48,75,81,89,47,81,94,47,44,40,55,58,73,74,29,40,27,34,47,41,81,57,45,32,32,26,92,80,39,43,66,39,57,99,73,83,51,30,67,30,62,47,49,47,70,51,81,82,32,88,90,50,60,33,49,36,32,33,50,44,58,69,79,25,57,38,95,57,84,68,94,76,57,98,66,61,63,67,40,62,30,37,38,29,66,87,49,77,47,65,130

Foldseek 3Di:
DPQQDLVNLLVVLLVLLLPDDPVLLVLWLVLQLVVQCPDPLNVPWQEEEEECDDSNWRHCLSNVVSCLVVVGWYWYWDQDPPPRATKTATDNDSCGVQVDQDRNGGPDDDDPVRIDAQLPGAYYEDEASAAELQQFGRHPPSCRHLVRCQVCLVDPPGDHQYEYEGEPSRYDDDHHDDDPSGDGHQWYDTSVDIHHD